Protein AF-A0AA91YTH0-F1 (afdb_monomer_lite)

Secondary structure (DSSP, 8-state):
----TTSSHHHHHHHHHHHHSS-------------------PPPHHHHHHHHHHHHHHHHHGGGS-HHHHHHHHHHHHHHHHHHHHTT--HHHHHHHHHHHGGGT--SHHHHHHHHHHHHHHHHHHHSPPPPPPHHHHHHHHHHHHHHHHHHHHHHHH---HHHHHHHHHHHHHHHHHHHHSSSS-GGG--

Foldseek 3Di:
DDDCPPPVLVLLVCLLVVVVPDPPPPDDDDDDDDDDDDPLDQDPPVLVVVLVVLLVVLLVCLVVDDLVVLQVSLVVSLVSLLVNLLSPDDLVVSLVSNLSSLCSNPVDPVVSVVVSVVSSVSSVCSNPPDDDDDPLRVVLVVVLSVVLVVQLVVLVVPPPDPVVSSVSSLVVSQVSCCVSVVHSDDVVSSD

Sequence (191 aa):
MVLPGSLYIDELFCNICTLLYRPLRIGAFGSSSTTHALFLQGPTMIDIKVLVANITRFSQSASTLSEAERKQRAENLVDEIKSAVAKGANLNQAYTHVQELTPYIEPQPKSLEALNYKLWMELKDSHTPPPLPSSLQREQIGLYAKASEQVIDEVLGSVEDEEQQHSLIEERLSALRKQIFGMEEPQFLLQ

pLDDT: mean 74.19, std 23.23, range [24.66, 96.06]

Radius of gyration: 21.92 Å; chains: 1; bounding box: 43×57×53 Å

Structure (mmCIF, N/CA/C/O backbone):
data_AF-A0AA91YTH0-F1
#
_entry.id   AF-A0AA91YTH0-F1
#
loop_
_atom_site.group_PDB
_atom_site.id
_atom_site.type_symbol
_atom_site.label_atom_id
_atom_site.label_alt_id
_atom_site.label_comp_id
_atom_site.label_asym_id
_atom_site.label_entity_id
_atom_site.label_seq_id
_atom_site.pdbx_PDB_ins_code
_atom_site.Cartn_x
_atom_site.Cartn_y
_atom_site.Cartn_z
_atom_site.occupancy
_atom_site.B_iso_or_equiv
_atom_site.auth_seq_id
_atom_site.auth_comp_id
_atom_site.auth_asym_id
_atom_site.auth_atom_id
_atom_site.pdbx_PDB_model_num
ATOM 1 N N . MET A 1 1 ? 12.503 21.661 18.112 1.00 29.33 1 MET A N 1
ATOM 2 C CA . MET A 1 1 ? 11.964 20.303 18.330 1.00 29.33 1 MET A CA 1
ATOM 3 C C . MET A 1 1 ? 10.458 20.420 18.237 1.00 29.33 1 MET A C 1
ATOM 5 O O . MET A 1 1 ? 9.838 20.882 19.180 1.00 29.33 1 MET A O 1
ATOM 9 N N . VAL A 1 2 ? 9.909 20.150 17.057 1.00 24.66 2 VAL A N 1
ATOM 10 C CA . VAL A 1 2 ? 8.469 20.194 16.783 1.00 24.66 2 VAL A CA 1
ATOM 11 C C . VAL A 1 2 ? 8.154 18.833 16.181 1.00 24.66 2 VAL A C 1
ATOM 13 O O . VAL A 1 2 ? 8.716 18.488 15.143 1.00 24.66 2 VAL A O 1
ATOM 16 N N . LEU A 1 3 ? 7.374 18.024 16.893 1.00 25.95 3 LEU A N 1
ATOM 17 C CA . LEU A 1 3 ? 6.849 16.765 16.370 1.00 25.95 3 LEU A CA 1
ATOM 18 C C . LEU A 1 3 ? 5.689 17.110 15.421 1.00 25.95 3 LEU A C 1
ATOM 20 O O . LEU A 1 3 ? 4.828 17.900 15.814 1.00 25.95 3 LEU A O 1
ATOM 24 N N . PRO A 1 4 ? 5.640 16.575 14.190 1.00 31.80 4 PRO A N 1
ATOM 25 C CA . PRO A 1 4 ? 4.540 16.837 13.277 1.00 31.80 4 PRO A CA 1
ATOM 26 C C . PRO A 1 4 ? 3.391 15.872 13.599 1.00 31.80 4 PRO A C 1
ATOM 28 O O . PRO A 1 4 ? 3.299 14.793 13.030 1.00 31.80 4 PRO A O 1
ATOM 31 N N . GLY A 1 5 ? 2.511 16.267 14.521 1.00 28.20 5 GLY A N 1
ATOM 32 C CA . GLY A 1 5 ? 1.249 15.564 14.809 1.00 28.20 5 GLY A CA 1
ATOM 33 C C . GLY A 1 5 ? 0.147 15.793 13.763 1.00 28.20 5 GLY A C 1
ATOM 34 O O . GLY A 1 5 ? -0.960 15.308 13.919 1.00 28.20 5 GLY A O 1
ATOM 35 N N . SER A 1 6 ? 0.436 16.530 12.687 1.00 30.92 6 SER A N 1
ATOM 36 C CA . SER A 1 6 ? -0.566 17.013 11.724 1.00 30.92 6 SER A CA 1
ATOM 37 C C . SER A 1 6 ? -0.741 16.125 10.483 1.00 30.92 6 SER A C 1
ATOM 39 O O . SER A 1 6 ? -1.508 16.485 9.599 1.00 30.92 6 SER A O 1
ATOM 41 N N . LEU A 1 7 ? -0.023 15.002 10.377 1.00 31.20 7 LEU A N 1
ATOM 42 C CA . LEU A 1 7 ? -0.058 14.111 9.200 1.00 31.20 7 LEU A CA 1
ATOM 43 C C . LEU A 1 7 ? -0.740 12.758 9.463 1.00 31.20 7 LEU A C 1
ATOM 45 O O . LEU A 1 7 ? -0.904 11.980 8.534 1.00 31.20 7 LEU A O 1
ATOM 49 N N . TYR A 1 8 ? -1.154 12.479 10.704 1.00 35.94 8 TYR A N 1
ATOM 50 C CA . TYR A 1 8 ? -1.809 11.213 11.075 1.00 35.94 8 TYR A CA 1
ATOM 51 C C . TYR A 1 8 ? -3.341 11.242 10.928 1.00 35.94 8 TYR A C 1
ATOM 53 O O . TYR A 1 8 ? -3.990 10.197 10.942 1.00 35.94 8 TYR A O 1
ATOM 61 N N . ILE A 1 9 ? -3.918 12.439 10.790 1.00 39.00 9 ILE A N 1
ATOM 62 C CA . ILE A 1 9 ? -5.370 12.655 10.779 1.00 39.00 9 ILE A CA 1
ATOM 63 C C . ILE A 1 9 ? -5.969 12.236 9.429 1.00 39.00 9 ILE A C 1
ATOM 65 O O . ILE A 1 9 ? -7.019 11.595 9.402 1.00 39.00 9 ILE A O 1
ATOM 69 N N . ASP A 1 10 ? -5.255 12.479 8.325 1.00 33.81 10 ASP A N 1
ATOM 70 C CA . ASP A 1 10 ? -5.707 12.073 6.992 1.00 33.81 10 ASP A CA 1
ATOM 71 C C . ASP A 1 10 ? -5.730 10.547 6.817 1.00 33.81 10 ASP A C 1
ATOM 73 O O . ASP A 1 10 ? -6.667 10.025 6.225 1.00 33.81 10 ASP A O 1
ATOM 77 N N . GLU A 1 11 ? -4.776 9.785 7.365 1.00 35.56 11 GLU A N 1
ATOM 78 C CA . GLU A 1 11 ? -4.762 8.322 7.186 1.00 35.56 11 GLU A CA 1
ATOM 79 C C . GLU A 1 11 ? -5.833 7.593 8.010 1.00 35.56 11 GLU A C 1
ATOM 81 O O . GLU A 1 11 ? -6.409 6.621 7.523 1.00 35.56 11 GLU A O 1
ATOM 86 N N . LEU A 1 12 ? -6.170 8.061 9.217 1.00 40.47 12 LEU A N 1
ATOM 87 C CA . LEU A 1 12 ? -7.222 7.447 10.044 1.00 40.47 12 LEU A CA 1
ATOM 88 C C . LEU A 1 12 ? -8.632 7.772 9.534 1.00 40.47 12 LEU A C 1
ATOM 90 O O . LEU A 1 12 ? -9.485 6.880 9.504 1.00 40.47 12 LEU A O 1
ATOM 94 N N . PHE A 1 13 ? -8.868 9.007 9.075 1.00 36.91 13 PHE A N 1
ATOM 95 C CA . PHE A 1 13 ? -10.126 9.370 8.414 1.00 36.91 13 PHE A CA 1
ATOM 96 C C . PHE A 1 13 ? -10.263 8.619 7.080 1.00 36.91 13 PHE A C 1
ATOM 98 O O . PHE A 1 13 ? -11.315 8.054 6.778 1.00 36.91 13 PHE A O 1
ATOM 105 N N . CYS A 1 14 ? -9.169 8.501 6.319 1.00 40.03 14 CYS A N 1
ATOM 106 C CA . CYS A 1 14 ? -9.170 7.800 5.041 1.00 40.03 14 CYS A CA 1
ATOM 107 C C . CYS A 1 14 ? -9.297 6.273 5.202 1.00 40.03 14 CYS A C 1
ATOM 109 O O . CYS A 1 14 ? -10.034 5.663 4.432 1.00 40.03 14 CYS A O 1
ATOM 111 N N . ASN A 1 15 ? -8.706 5.632 6.218 1.00 38.72 15 ASN A N 1
ATOM 112 C CA . ASN A 1 15 ? -8.869 4.185 6.431 1.00 38.72 15 ASN A CA 1
ATOM 113 C C . ASN A 1 15 ? -10.281 3.801 6.899 1.00 38.72 15 ASN A C 1
ATOM 115 O O . ASN A 1 15 ? -10.829 2.808 6.414 1.00 38.72 15 ASN A O 1
ATOM 119 N N . ILE A 1 16 ? -10.920 4.599 7.763 1.00 41.50 16 ILE A N 1
ATOM 120 C CA . ILE A 1 16 ? -12.311 4.347 8.179 1.00 41.50 16 ILE A CA 1
ATOM 121 C C . ILE A 1 16 ? -13.277 4.607 7.008 1.00 41.50 16 ILE A C 1
ATOM 123 O O . ILE A 1 16 ? -14.136 3.769 6.730 1.00 41.50 16 ILE A O 1
ATOM 127 N N . CYS A 1 17 ? -13.088 5.678 6.228 1.00 34.72 17 CYS A N 1
ATOM 128 C CA . CYS A 1 17 ? -13.892 5.917 5.022 1.00 34.72 17 CYS A CA 1
ATOM 129 C C . CYS A 1 17 ? -13.659 4.862 3.919 1.00 34.72 17 CYS A C 1
ATOM 131 O O . CYS A 1 17 ? -14.606 4.468 3.236 1.00 34.72 17 CYS A O 1
ATOM 133 N N . THR A 1 18 ? -12.436 4.345 3.756 1.00 39.94 18 THR A N 1
ATOM 134 C CA . THR A 1 18 ? -12.111 3.325 2.737 1.00 39.94 18 THR A CA 1
ATOM 135 C C . THR A 1 18 ? -12.666 1.943 3.102 1.00 39.94 18 THR A C 1
ATOM 137 O O . THR A 1 18 ? -13.087 1.196 2.213 1.00 39.94 18 THR A O 1
ATOM 140 N N . LEU A 1 19 ? -12.743 1.606 4.395 1.00 37.62 19 LEU A N 1
ATOM 141 C CA . LEU A 1 19 ? -13.386 0.373 4.866 1.00 37.62 19 LEU A CA 1
ATOM 142 C C . LEU A 1 19 ? -14.915 0.401 4.700 1.00 37.62 19 LEU A C 1
ATOM 144 O O . LEU A 1 19 ? -15.514 -0.653 4.483 1.00 37.62 19 LEU A O 1
ATOM 148 N N . LEU A 1 20 ? -15.535 1.584 4.729 1.00 35.72 20 LEU A N 1
ATOM 149 C CA . LEU A 1 20 ? -16.990 1.749 4.619 1.00 35.72 20 LEU A CA 1
ATOM 150 C C . LEU A 1 20 ? -17.506 1.906 3.174 1.00 35.72 20 LEU A C 1
ATOM 152 O O . LEU A 1 20 ? -18.675 1.629 2.916 1.00 35.72 20 LEU A O 1
ATOM 156 N N . TYR A 1 21 ? -16.647 2.257 2.207 1.00 28.09 21 TYR A N 1
ATOM 157 C CA . TYR A 1 21 ? -17.036 2.473 0.799 1.00 28.09 21 TYR A CA 1
ATOM 158 C C . TYR A 1 21 ? -16.557 1.407 -0.201 1.00 28.09 21 TYR A C 1
ATOM 160 O O . TYR A 1 21 ? -16.687 1.590 -1.416 1.00 28.09 21 TYR A O 1
ATOM 168 N N . ARG A 1 22 ? -16.060 0.249 0.252 1.00 28.70 22 ARG A N 1
ATOM 169 C CA . ARG A 1 22 ? -15.868 -0.898 -0.652 1.00 28.70 22 ARG A CA 1
ATOM 170 C C . ARG A 1 22 ? -17.199 -1.637 -0.851 1.00 28.70 22 ARG A C 1
ATOM 172 O O . ARG A 1 22 ? -17.724 -2.188 0.114 1.00 28.70 22 ARG A O 1
ATOM 179 N N . PRO A 1 23 ? -17.741 -1.740 -2.082 1.00 26.20 23 PRO A N 1
ATOM 180 C CA . PRO A 1 23 ? -18.913 -2.567 -2.321 1.00 26.20 23 PRO A CA 1
ATOM 181 C C . PRO A 1 23 ? -18.558 -4.028 -2.030 1.00 26.20 23 PRO A C 1
ATOM 183 O O . PRO A 1 23 ? -17.773 -4.655 -2.748 1.00 26.20 23 PRO A O 1
ATOM 186 N N . LEU A 1 24 ? -19.151 -4.567 -0.963 1.00 29.17 24 LEU A N 1
ATOM 187 C CA . LEU A 1 24 ? -19.215 -5.992 -0.662 1.00 29.17 24 LEU A CA 1
ATOM 188 C C . LEU A 1 24 ? -19.880 -6.706 -1.843 1.00 29.17 24 LEU A C 1
ATOM 190 O O . LEU A 1 24 ? -21.100 -6.831 -1.934 1.00 29.17 24 LEU A O 1
ATOM 194 N N . ARG A 1 25 ? -19.059 -7.185 -2.779 1.00 27.42 25 ARG A N 1
ATOM 195 C CA . ARG A 1 25 ? -19.480 -8.103 -3.833 1.00 27.42 25 ARG A CA 1
ATOM 196 C C . ARG A 1 25 ? -19.688 -9.474 -3.186 1.00 27.42 25 ARG A C 1
ATOM 198 O O . ARG A 1 25 ? -18.797 -10.318 -3.184 1.00 27.42 25 ARG A O 1
ATOM 205 N N . ILE A 1 26 ? -20.861 -9.669 -2.586 1.00 29.77 26 ILE A N 1
ATOM 206 C CA . ILE A 1 26 ? -21.322 -10.965 -2.082 1.00 29.77 26 ILE A CA 1
ATOM 207 C C . ILE A 1 26 ? -21.607 -11.850 -3.302 1.00 29.77 26 ILE A C 1
ATOM 209 O O . ILE A 1 26 ? -22.665 -11.774 -3.922 1.00 29.77 26 ILE A O 1
ATOM 213 N N . GLY A 1 27 ? -20.613 -12.651 -3.685 1.00 27.48 27 GLY A N 1
ATOM 214 C CA . GLY A 1 27 ? -20.764 -13.766 -4.613 1.00 27.48 27 GLY A CA 1
ATOM 215 C C . GLY A 1 27 ? -21.285 -14.989 -3.863 1.00 27.48 27 GLY A C 1
ATOM 216 O O . GLY A 1 27 ? -20.732 -15.375 -2.836 1.00 27.48 27 GLY A O 1
ATOM 217 N N . ALA A 1 28 ? -22.378 -15.550 -4.368 1.00 28.92 28 ALA A N 1
ATOM 218 C CA . ALA A 1 28 ? -23.165 -16.607 -3.759 1.00 28.92 28 ALA A CA 1
ATOM 21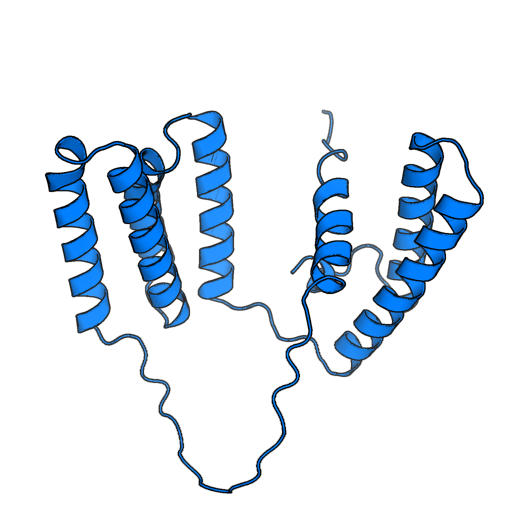9 C C . ALA A 1 28 ? -22.371 -17.886 -3.435 1.00 28.92 28 ALA A C 1
ATOM 221 O O . ALA A 1 28 ? -21.556 -18.372 -4.217 1.00 28.92 28 ALA A O 1
ATOM 222 N N . PHE A 1 29 ? -22.709 -18.445 -2.275 1.00 28.05 29 PHE A N 1
ATOM 223 C CA . PHE A 1 29 ? -22.344 -19.769 -1.789 1.00 28.05 29 PHE A CA 1
ATOM 224 C C . PHE A 1 29 ? -22.870 -20.851 -2.751 1.00 28.05 29 PHE A C 1
ATOM 226 O O . PHE A 1 29 ? -24.078 -21.045 -2.877 1.00 28.05 29 PHE A O 1
ATOM 233 N N . GLY A 1 30 ? -21.963 -21.570 -3.411 1.00 26.50 30 GLY A N 1
ATOM 234 C CA . GLY A 1 30 ? -22.238 -22.821 -4.116 1.00 26.50 30 GLY A CA 1
ATOM 235 C C . GLY A 1 30 ? -21.374 -23.913 -3.504 1.00 26.50 30 GLY A C 1
ATOM 236 O O . GLY A 1 30 ? -20.151 -23.867 -3.617 1.00 26.50 30 GLY A O 1
ATOM 237 N N . SER A 1 31 ? -21.995 -24.859 -2.802 1.00 36.81 31 SER A N 1
ATOM 238 C CA . SER A 1 31 ? -21.295 -25.997 -2.222 1.00 36.81 31 SER A CA 1
ATOM 239 C C . SER A 1 31 ? -20.833 -26.950 -3.327 1.00 36.81 31 SER A C 1
ATOM 241 O O . SER A 1 31 ? -21.609 -27.336 -4.195 1.00 36.81 31 SER A O 1
ATOM 243 N N . SER A 1 32 ? -19.570 -27.367 -3.277 1.00 28.69 32 SER A N 1
ATOM 244 C CA . SER A 1 32 ? -19.198 -28.737 -3.619 1.00 28.69 32 SER A CA 1
ATOM 245 C C . SER A 1 32 ? -17.821 -29.051 -3.054 1.00 28.69 32 SER A C 1
ATOM 247 O O . SER A 1 32 ? -16.825 -28.385 -3.324 1.00 28.69 32 SER A O 1
ATOM 249 N N . SER A 1 33 ? -17.817 -30.091 -2.237 1.00 39.81 33 SER A N 1
ATOM 250 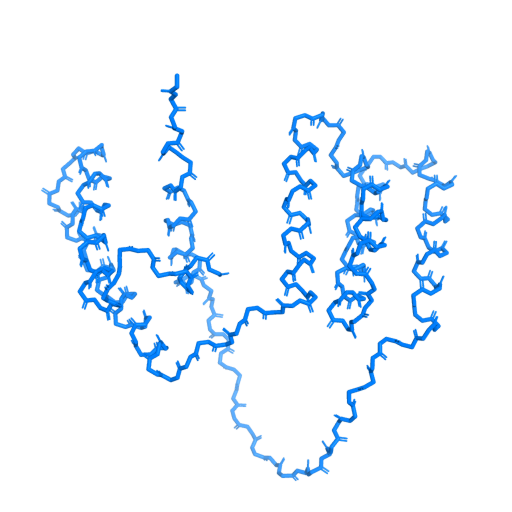C CA . SER A 1 33 ? -16.664 -30.768 -1.673 1.00 39.81 33 SER A CA 1
ATOM 251 C C . SER A 1 33 ? -15.726 -31.247 -2.782 1.00 39.81 33 SER A C 1
ATOM 253 O O . SER A 1 33 ? -16.163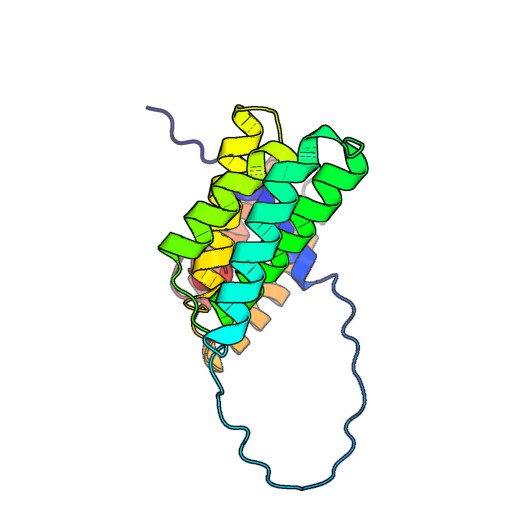 -31.998 -3.649 1.00 39.81 33 SER A O 1
ATOM 255 N N . THR A 1 34 ? -14.448 -30.860 -2.758 1.00 28.20 34 THR A N 1
ATOM 256 C CA . THR A 1 34 ? -13.335 -31.697 -3.239 1.00 28.20 34 THR A CA 1
ATOM 257 C C . THR A 1 34 ? -12.036 -31.223 -2.591 1.00 28.20 34 THR A C 1
ATOM 259 O O . THR A 1 34 ? -11.556 -30.116 -2.819 1.00 28.20 34 THR A O 1
ATOM 262 N N . THR A 1 35 ? -11.470 -32.094 -1.766 1.00 44.16 35 THR A N 1
ATOM 263 C CA . THR A 1 35 ? -10.133 -32.009 -1.187 1.00 44.16 35 THR A CA 1
ATOM 264 C C . THR A 1 35 ? -9.075 -31.874 -2.280 1.00 44.16 35 THR A C 1
ATOM 266 O O . THR A 1 35 ? -8.769 -32.856 -2.952 1.00 44.16 35 THR A O 1
ATOM 269 N N . HIS A 1 36 ? -8.452 -30.705 -2.411 1.00 30.62 36 HIS A N 1
ATOM 270 C CA . HIS A 1 36 ? -7.125 -30.571 -3.011 1.00 30.62 36 HIS A CA 1
ATOM 271 C C . HIS A 1 36 ? -6.230 -29.781 -2.062 1.00 30.62 36 HIS A C 1
ATOM 273 O O . HIS A 1 36 ? -6.402 -28.584 -1.849 1.00 30.62 36 HIS A O 1
ATOM 279 N N . ALA A 1 37 ? -5.276 -30.498 -1.470 1.00 39.62 37 ALA A N 1
ATOM 280 C CA . ALA A 1 37 ? -4.121 -29.917 -0.818 1.00 39.62 37 ALA A CA 1
ATOM 281 C C . ALA A 1 37 ? -3.331 -29.128 -1.873 1.00 39.62 37 ALA A C 1
ATOM 283 O O . ALA A 1 37 ? -2.598 -29.705 -2.676 1.00 39.62 37 ALA A O 1
ATOM 284 N N . LEU A 1 38 ? -3.518 -27.809 -1.901 1.00 33.72 38 LEU A N 1
ATOM 285 C CA . LEU A 1 38 ? -2.672 -26.911 -2.672 1.00 33.72 38 LEU A CA 1
ATOM 286 C C . LEU A 1 38 ? -1.350 -26.759 -1.924 1.00 33.72 38 LEU A C 1
ATOM 288 O O . LEU A 1 38 ? -1.237 -26.052 -0.926 1.00 33.72 38 LEU A O 1
ATOM 292 N N . PHE A 1 39 ? -0.365 -27.497 -2.423 1.00 35.22 39 PHE A N 1
ATOM 293 C CA . PHE A 1 39 ? 1.054 -27.249 -2.232 1.00 35.22 39 PHE A CA 1
ATOM 294 C C . PHE A 1 39 ? 1.338 -25.739 -2.295 1.00 35.22 39 PHE A C 1
ATOM 296 O O . PHE A 1 39 ? 1.097 -25.101 -3.321 1.00 35.22 39 PHE A O 1
ATOM 303 N N . LEU A 1 40 ? 1.900 -25.185 -1.220 1.00 39.69 40 LEU A N 1
ATOM 304 C CA . LEU A 1 40 ? 2.578 -23.891 -1.228 1.00 39.69 40 LEU A CA 1
ATOM 305 C C . LEU A 1 40 ? 3.851 -24.034 -2.075 1.00 39.69 40 LEU A C 1
ATOM 307 O O . LEU A 1 40 ? 4.940 -24.268 -1.554 1.00 39.69 40 LEU A O 1
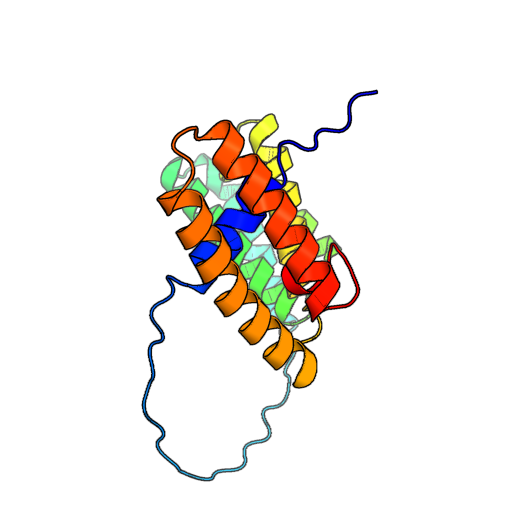ATOM 311 N N . GLN A 1 41 ? 3.718 -23.977 -3.399 1.00 41.28 41 GLN A N 1
ATOM 312 C CA . GLN A 1 41 ? 4.868 -23.765 -4.267 1.00 41.28 41 GLN A CA 1
ATOM 313 C C . GLN A 1 41 ? 5.278 -22.299 -4.102 1.00 41.28 41 GLN A C 1
ATOM 315 O O . GLN A 1 41 ? 4.586 -21.399 -4.574 1.00 41.28 41 GLN A O 1
ATOM 320 N N . GLY A 1 42 ? 6.392 -22.062 -3.400 1.00 48.84 42 GLY A N 1
ATOM 321 C CA . GLY A 1 42 ? 7.107 -20.787 -3.482 1.00 48.84 42 GLY A CA 1
ATOM 322 C C . GLY A 1 42 ? 7.412 -20.442 -4.949 1.00 48.84 42 GLY A C 1
ATOM 323 O O . GLY A 1 42 ? 7.324 -21.320 -5.815 1.00 48.84 42 GLY A O 1
ATOM 324 N N . PRO A 1 43 ? 7.763 -19.184 -5.264 1.00 51.03 43 PRO A N 1
ATOM 325 C CA . PRO A 1 43 ? 8.041 -18.786 -6.628 1.00 51.03 43 PRO A CA 1
ATOM 326 C C . PRO A 1 43 ? 9.182 -19.674 -7.097 1.00 51.03 43 PRO A C 1
ATOM 328 O O . PRO A 1 43 ? 10.185 -19.854 -6.394 1.00 51.03 43 PRO A O 1
ATOM 331 N N . THR A 1 44 ? 9.009 -20.307 -8.249 1.00 53.47 44 THR A N 1
ATOM 332 C CA . THR A 1 44 ? 10.071 -21.165 -8.748 1.00 53.47 44 THR A CA 1
ATOM 333 C C . THR A 1 44 ? 11.292 -20.278 -8.991 1.00 53.47 44 THR A C 1
ATOM 335 O O . THR A 1 44 ? 11.163 -19.117 -9.379 1.00 53.47 44 THR A O 1
ATOM 338 N N . MET A 1 45 ? 12.509 -20.791 -8.788 1.00 55.09 45 MET A N 1
ATOM 339 C CA . MET A 1 45 ? 13.739 -20.040 -9.104 1.00 55.09 45 MET A CA 1
ATOM 340 C C . MET A 1 45 ? 13.766 -19.501 -10.555 1.00 55.09 45 MET A C 1
ATOM 342 O O . MET A 1 45 ? 14.583 -18.641 -10.883 1.00 55.09 45 MET A O 1
ATOM 346 N N . ILE A 1 46 ? 12.897 -20.028 -11.423 1.00 54.66 46 ILE A N 1
ATOM 347 C CA . ILE A 1 46 ? 12.682 -19.610 -12.807 1.00 54.66 46 ILE A CA 1
ATOM 348 C C . ILE A 1 46 ? 11.961 -18.249 -12.863 1.00 54.66 46 ILE A C 1
ATOM 350 O O . ILE A 1 46 ? 12.384 -17.389 -13.632 1.00 54.66 46 ILE A O 1
ATOM 354 N N . ASP A 1 47 ? 10.971 -17.999 -12.000 1.00 68.25 47 ASP A N 1
ATOM 355 C CA . ASP A 1 47 ? 10.147 -16.779 -12.017 1.00 68.25 47 ASP A CA 1
ATOM 356 C C . ASP A 1 47 ? 10.949 -15.518 -11.646 1.00 68.25 47 ASP A C 1
ATOM 358 O O . ASP A 1 47 ? 10.854 -14.489 -12.315 1.00 68.25 47 ASP A O 1
ATOM 362 N N . ILE A 1 48 ? 11.824 -15.608 -10.636 1.00 73.19 48 ILE A N 1
ATOM 363 C CA . ILE A 1 48 ? 12.664 -14.473 -10.202 1.00 73.19 48 ILE A CA 1
ATOM 364 C C . ILE A 1 48 ? 13.708 -14.116 -11.271 1.00 73.19 48 ILE A C 1
ATOM 366 O O . ILE A 1 48 ? 13.971 -12.941 -11.523 1.00 73.19 48 ILE A O 1
ATOM 370 N N . LYS A 1 49 ? 14.294 -15.114 -11.945 1.00 79.94 49 LYS A N 1
ATOM 371 C CA . LYS A 1 49 ? 15.284 -14.875 -13.010 1.00 79.94 49 LYS A CA 1
ATOM 372 C C . LYS A 1 49 ? 14.669 -14.171 -14.217 1.00 79.94 49 LYS A C 1
ATOM 374 O O . LYS A 1 49 ? 15.310 -13.299 -14.803 1.00 79.94 49 LYS A O 1
ATOM 379 N N . VAL A 1 50 ? 13.440 -14.536 -14.578 1.00 85.44 50 VAL A N 1
ATOM 380 C CA . VAL A 1 50 ? 12.697 -13.881 -15.663 1.00 85.44 50 VAL A CA 1
ATOM 381 C C . VAL A 1 50 ? 12.381 -12.430 -15.300 1.00 85.44 50 VAL A C 1
ATOM 383 O O . VAL A 1 50 ? 12.611 -11.543 -16.122 1.00 85.44 50 VAL A O 1
ATOM 386 N N . LEU A 1 51 ? 11.951 -12.170 -14.062 1.00 87.44 51 LEU A N 1
ATOM 387 C CA . LEU A 1 51 ? 11.680 -10.816 -13.574 1.00 87.44 51 LEU A CA 1
ATOM 388 C C . LEU A 1 51 ? 12.924 -9.914 -13.643 1.00 87.44 51 LEU A C 1
ATOM 390 O O . LEU A 1 51 ? 12.870 -8.832 -14.224 1.00 87.44 51 LEU A O 1
ATOM 394 N N . VAL A 1 52 ? 14.076 -10.383 -13.154 1.00 88.69 52 VAL A N 1
ATOM 395 C CA . VAL A 1 52 ? 15.344 -9.627 -13.225 1.00 88.69 52 VAL A CA 1
ATOM 396 C C . VAL A 1 52 ? 15.754 -9.344 -14.675 1.00 88.69 52 VAL A C 1
ATOM 398 O O . VAL A 1 52 ? 16.211 -8.244 -15.000 1.00 88.69 52 VAL A O 1
ATOM 401 N N . ALA A 1 53 ? 15.549 -10.302 -15.583 1.00 90.56 53 ALA A N 1
ATOM 402 C CA . ALA A 1 53 ? 15.814 -10.096 -17.004 1.00 90.56 53 ALA A CA 1
ATOM 403 C C . ALA A 1 53 ? 14.874 -9.045 -17.626 1.00 90.56 53 ALA A C 1
ATOM 405 O O . ALA A 1 53 ? 15.306 -8.259 -18.473 1.00 90.56 53 ALA A O 1
ATOM 406 N N . ASN A 1 54 ? 13.607 -9.000 -17.203 1.00 92.50 54 ASN A N 1
ATOM 407 C CA . ASN A 1 54 ? 12.639 -8.003 -17.658 1.00 92.50 54 ASN A CA 1
ATOM 408 C C . ASN A 1 54 ? 12.990 -6.596 -17.163 1.00 92.50 54 ASN A C 1
ATOM 410 O O . ASN A 1 54 ? 12.985 -5.672 -17.974 1.00 92.50 54 ASN A O 1
ATOM 414 N N . ILE A 1 55 ? 13.377 -6.451 -15.891 1.00 92.44 55 ILE A N 1
ATOM 415 C CA . ILE A 1 55 ? 13.866 -5.186 -15.317 1.00 92.44 55 ILE A CA 1
ATOM 416 C C . ILE A 1 55 ? 15.087 -4.694 -16.099 1.00 92.44 55 ILE A C 1
ATOM 418 O O . ILE A 1 55 ? 15.115 -3.559 -16.570 1.00 92.44 55 ILE A O 1
ATOM 422 N N . THR A 1 56 ? 16.056 -5.580 -16.343 1.00 92.75 56 THR A N 1
ATOM 423 C CA . THR A 1 56 ? 17.264 -5.251 -17.117 1.00 92.75 56 THR A CA 1
ATOM 424 C C . THR A 1 56 ? 16.922 -4.764 -18.529 1.00 92.75 56 THR A C 1
ATOM 426 O O . THR A 1 56 ? 17.429 -3.736 -18.980 1.00 92.75 56 THR A O 1
ATOM 429 N N . ARG A 1 57 ? 16.032 -5.475 -19.235 1.00 93.38 57 ARG A N 1
ATOM 430 C CA . ARG A 1 57 ? 15.599 -5.107 -20.592 1.00 93.38 57 ARG A CA 1
ATOM 431 C C . ARG A 1 57 ? 14.833 -3.786 -20.609 1.00 93.38 57 ARG A C 1
ATOM 433 O O . ARG A 1 57 ? 14.999 -2.987 -21.533 1.00 93.38 57 ARG A O 1
ATOM 440 N N . PHE A 1 58 ? 13.993 -3.554 -19.605 1.00 94.69 58 PHE A N 1
ATOM 441 C CA . PHE A 1 58 ? 13.288 -2.292 -19.444 1.00 94.69 58 PHE A CA 1
ATOM 442 C C . PHE A 1 58 ? 14.282 -1.142 -19.272 1.00 94.69 58 PHE A C 1
ATOM 444 O O . PHE A 1 58 ? 14.254 -0.220 -20.081 1.00 94.69 58 PHE A O 1
ATOM 451 N N . SER A 1 59 ? 15.232 -1.239 -18.339 1.00 91.25 59 SER A N 1
ATOM 452 C CA . SER A 1 59 ? 16.251 -0.203 -18.115 1.00 91.25 59 SER A CA 1
ATOM 453 C C . SER A 1 59 ? 17.070 0.110 -19.373 1.00 91.25 59 SER A C 1
ATOM 455 O O . SER A 1 59 ? 17.363 1.269 -19.649 1.00 91.25 59 SER A O 1
ATOM 457 N N . GLN A 1 60 ? 17.383 -0.901 -20.190 1.00 92.44 60 GLN A N 1
ATOM 458 C CA . GLN A 1 60 ? 18.097 -0.720 -21.462 1.00 92.44 60 GLN A CA 1
ATOM 459 C C . GLN A 1 60 ? 17.267 -0.021 -22.550 1.00 92.44 60 GLN A C 1
ATOM 461 O O . GLN A 1 60 ? 17.834 0.604 -23.442 1.00 92.44 60 GLN A O 1
ATOM 466 N N . SER A 1 61 ? 15.938 -0.137 -22.505 1.00 92.50 61 SER A N 1
ATOM 467 C CA . SER A 1 61 ? 15.028 0.406 -23.525 1.00 92.50 61 SER A CA 1
ATOM 468 C C . SER A 1 61 ? 14.230 1.624 -23.055 1.00 92.50 61 SER A C 1
ATOM 470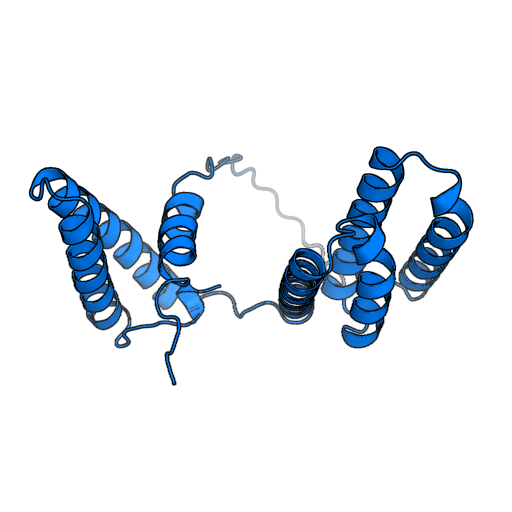 O O . SER A 1 61 ? 13.568 2.262 -23.871 1.00 92.50 61 SER A O 1
ATOM 472 N N . ALA A 1 62 ? 14.316 1.996 -21.777 1.00 90.75 62 ALA A N 1
ATOM 473 C CA . ALA A 1 62 ? 13.498 3.037 -21.159 1.00 90.75 62 ALA A CA 1
ATOM 474 C C . ALA A 1 62 ? 13.584 4.386 -21.893 1.00 90.75 62 ALA A C 1
ATOM 476 O O . ALA A 1 62 ? 12.563 5.048 -22.079 1.00 90.75 62 ALA A O 1
ATOM 477 N N . SER A 1 63 ? 14.770 4.770 -22.374 1.00 90.94 63 SER A N 1
ATOM 478 C CA . SER A 1 63 ? 14.996 6.018 -23.120 1.00 90.94 63 SER A CA 1
ATOM 479 C C . SER A 1 63 ? 14.306 6.065 -24.487 1.00 90.94 63 SER A C 1
ATOM 481 O O . SER A 1 63 ? 14.076 7.152 -25.009 1.00 90.94 63 SER A O 1
ATOM 483 N N . THR A 1 64 ? 13.957 4.908 -25.055 1.00 92.94 64 THR A N 1
ATOM 484 C CA . THR A 1 64 ? 13.253 4.796 -26.345 1.00 92.94 64 THR A CA 1
ATOM 485 C C . THR A 1 64 ? 11.732 4.862 -26.206 1.00 92.94 64 THR A C 1
ATOM 487 O O . THR A 1 64 ? 11.033 5.002 -27.205 1.00 92.94 64 THR A O 1
ATOM 490 N N . LEU A 1 65 ? 11.222 4.767 -24.975 1.00 93.44 65 LEU A N 1
ATOM 491 C CA . LEU A 1 65 ? 9.798 4.817 -24.660 1.00 93.44 65 LEU A CA 1
ATOM 492 C C . LEU A 1 65 ? 9.356 6.246 -24.354 1.00 93.44 65 LEU A C 1
ATOM 494 O O . LEU A 1 65 ? 10.126 7.040 -23.792 1.00 93.44 65 LEU A O 1
ATOM 498 N N . SER A 1 66 ? 8.086 6.534 -24.648 1.00 94.25 66 SER A N 1
ATOM 499 C CA . SER A 1 66 ? 7.441 7.752 -24.158 1.00 94.25 66 SER A CA 1
ATOM 500 C C . SER A 1 66 ? 7.394 7.764 -22.627 1.00 94.25 66 SER A C 1
ATOM 502 O O . SER A 1 66 ? 7.469 6.721 -21.976 1.00 94.25 66 SER A O 1
ATOM 504 N N . GLU A 1 67 ? 7.266 8.948 -22.033 1.00 92.56 67 GLU A N 1
ATOM 505 C CA . GLU A 1 67 ? 7.208 9.103 -20.575 1.00 92.56 67 GLU A CA 1
ATOM 506 C C . GLU A 1 67 ? 6.064 8.291 -19.949 1.00 92.56 67 GLU A C 1
ATOM 508 O O . GLU A 1 67 ? 6.285 7.548 -18.994 1.00 92.56 67 GLU A O 1
ATOM 513 N N . ALA A 1 68 ? 4.869 8.351 -20.544 1.00 92.62 68 ALA A N 1
ATOM 514 C CA . ALA A 1 68 ? 3.701 7.611 -20.073 1.00 92.62 68 ALA A CA 1
ATOM 515 C C . ALA A 1 68 ? 3.905 6.087 -20.144 1.00 92.62 68 ALA A C 1
ATOM 517 O O . ALA A 1 68 ? 3.608 5.374 -19.187 1.00 92.62 68 ALA A O 1
ATOM 518 N N . GLU A 1 69 ? 4.460 5.574 -21.248 1.00 94.81 69 GLU A N 1
ATOM 519 C CA . GLU A 1 69 ? 4.756 4.142 -21.380 1.00 94.81 69 GLU A CA 1
ATOM 520 C C . GLU A 1 69 ? 5.844 3.689 -20.410 1.00 94.81 69 GLU A C 1
ATOM 522 O O . GLU A 1 69 ? 5.780 2.584 -19.871 1.00 94.81 69 GLU A O 1
ATOM 527 N N . ARG A 1 70 ? 6.855 4.532 -20.190 1.00 95.19 70 ARG A N 1
ATOM 528 C CA . ARG A 1 70 ? 7.951 4.246 -19.270 1.00 95.19 70 ARG A CA 1
ATOM 529 C C . ARG A 1 70 ? 7.440 4.132 -17.839 1.00 95.19 70 ARG A C 1
ATOM 531 O O . ARG A 1 70 ? 7.760 3.148 -17.175 1.00 95.19 70 ARG A O 1
ATOM 538 N N . LYS A 1 71 ? 6.603 5.082 -17.416 1.00 95.56 71 LYS A N 1
ATOM 539 C CA . LYS A 1 71 ? 5.940 5.068 -16.112 1.00 95.56 71 LYS A CA 1
ATOM 540 C C . LYS A 1 71 ? 5.080 3.819 -15.936 1.00 95.56 71 LYS A C 1
ATOM 542 O O . LYS A 1 71 ? 5.323 3.051 -15.012 1.00 95.56 71 LYS A O 1
ATOM 547 N N . GLN A 1 72 ? 4.166 3.554 -16.871 1.00 96.06 72 GLN A N 1
ATOM 548 C CA . GLN A 1 72 ? 3.272 2.395 -16.789 1.00 96.06 72 GLN A CA 1
ATOM 549 C C . GLN A 1 72 ? 4.041 1.068 -16.722 1.00 96.06 72 GLN A C 1
ATOM 551 O O . GLN A 1 72 ? 3.679 0.165 -15.970 1.00 96.06 72 GLN A O 1
ATOM 556 N N . ARG A 1 73 ? 5.110 0.917 -17.515 1.00 95.50 73 ARG A N 1
ATOM 557 C CA . ARG A 1 73 ? 5.927 -0.305 -17.479 1.00 95.50 73 ARG A CA 1
ATOM 558 C C . ARG A 1 73 ? 6.699 -0.448 -16.173 1.00 95.50 73 ARG A C 1
ATOM 560 O O . ARG A 1 73 ? 6.797 -1.565 -15.675 1.00 95.50 73 ARG A O 1
ATOM 567 N N . ALA A 1 74 ? 7.231 0.643 -15.629 1.00 95.88 74 ALA A N 1
ATOM 568 C CA . ALA A 1 74 ? 7.898 0.620 -14.334 1.00 95.88 74 ALA A CA 1
ATOM 569 C C . ALA A 1 74 ? 6.922 0.241 -13.207 1.00 95.88 74 ALA A C 1
ATOM 571 O O . ALA A 1 74 ? 7.257 -0.613 -12.392 1.00 95.88 74 ALA A O 1
ATOM 572 N N . GLU A 1 75 ? 5.705 0.793 -13.204 1.00 96.06 75 GLU A N 1
ATOM 573 C CA . GLU A 1 75 ? 4.643 0.437 -12.248 1.00 96.06 75 GLU A CA 1
ATOM 574 C C . GLU A 1 75 ? 4.284 -1.056 -12.328 1.00 96.06 75 GLU A C 1
ATOM 576 O O . GLU A 1 75 ? 4.288 -1.746 -11.310 1.00 96.06 75 GLU A O 1
ATOM 581 N N . ASN A 1 76 ? 4.093 -1.592 -13.538 1.00 95.31 76 ASN A N 1
ATOM 582 C CA . ASN A 1 76 ? 3.806 -3.018 -13.726 1.00 95.31 76 ASN A CA 1
ATOM 583 C C . ASN A 1 76 ? 4.938 -3.916 -13.194 1.00 95.31 76 ASN A C 1
ATOM 585 O O . ASN A 1 76 ? 4.676 -4.932 -12.554 1.00 95.31 76 ASN A O 1
ATOM 589 N N . LEU A 1 77 ? 6.200 -3.543 -13.435 1.00 95.94 77 LEU A N 1
ATOM 590 C CA . LEU A 1 77 ? 7.354 -4.287 -12.919 1.00 95.94 77 LEU A CA 1
ATOM 591 C C . LEU A 1 77 ? 7.438 -4.220 -11.388 1.00 95.94 77 LEU A C 1
ATOM 593 O O . LEU A 1 77 ? 7.784 -5.216 -10.756 1.00 95.94 77 LEU A O 1
ATOM 597 N N . VAL A 1 78 ? 7.092 -3.082 -10.781 1.00 95.19 78 VAL A N 1
ATOM 598 C CA . VAL A 1 78 ? 6.988 -2.950 -9.320 1.00 95.19 78 VAL A CA 1
ATOM 599 C C . VAL A 1 78 ? 5.923 -3.899 -8.759 1.00 95.19 78 VAL A C 1
ATOM 601 O O . VAL A 1 78 ? 6.179 -4.570 -7.758 1.00 95.19 78 VAL A O 1
ATOM 604 N N . ASP A 1 79 ? 4.769 -4.034 -9.412 1.00 94.06 79 ASP A N 1
ATOM 605 C CA . ASP A 1 79 ? 3.723 -4.972 -8.982 1.00 94.06 79 ASP A CA 1
ATOM 606 C C . ASP A 1 79 ? 4.132 -6.446 -9.159 1.00 94.06 79 ASP A C 1
ATOM 608 O O . ASP A 1 79 ? 3.855 -7.282 -8.291 1.00 94.06 79 ASP A O 1
ATOM 612 N N . GLU A 1 80 ? 4.866 -6.778 -10.227 1.00 93.00 80 GLU A N 1
ATOM 613 C CA . GLU A 1 80 ? 5.472 -8.106 -10.395 1.00 93.00 80 GLU A CA 1
ATOM 614 C C . GLU A 1 80 ? 6.474 -8.419 -9.267 1.00 93.00 80 GLU A C 1
ATOM 616 O O . GLU A 1 80 ? 6.463 -9.530 -8.722 1.00 93.00 80 GLU A O 1
ATOM 621 N N . ILE A 1 81 ? 7.290 -7.438 -8.855 1.00 93.31 81 ILE A N 1
ATOM 622 C CA . ILE A 1 81 ? 8.208 -7.568 -7.713 1.00 93.31 81 ILE A CA 1
ATOM 623 C C . ILE A 1 81 ? 7.434 -7.812 -6.412 1.00 93.31 81 ILE A C 1
ATOM 625 O O . ILE A 1 81 ? 7.780 -8.737 -5.673 1.00 93.31 81 ILE A O 1
ATOM 629 N N . LYS A 1 82 ? 6.365 -7.052 -6.137 1.00 92.12 82 LYS A N 1
ATOM 630 C CA . LYS A 1 82 ? 5.515 -7.268 -4.949 1.00 92.12 82 LYS A CA 1
ATOM 631 C C . LYS A 1 82 ? 4.943 -8.682 -4.919 1.00 92.12 82 LYS A C 1
ATOM 633 O O . LYS A 1 82 ? 5.021 -9.359 -3.895 1.00 92.12 82 LYS A O 1
ATOM 638 N N . SER A 1 83 ? 4.437 -9.168 -6.056 1.00 90.75 83 SER A N 1
ATOM 639 C CA . SER A 1 83 ? 3.926 -10.538 -6.172 1.00 90.75 83 SER A CA 1
ATOM 640 C C . SER A 1 83 ? 5.011 -11.585 -5.905 1.00 90.75 83 SER A C 1
ATOM 642 O O . SER A 1 83 ? 4.748 -12.592 -5.247 1.00 90.75 83 SER A O 1
ATOM 644 N N . ALA A 1 84 ? 6.238 -11.363 -6.384 1.00 90.00 84 ALA A N 1
ATOM 645 C CA . ALA A 1 84 ? 7.359 -12.258 -6.112 1.00 90.00 84 ALA A CA 1
ATOM 646 C C . ALA A 1 84 ? 7.727 -12.276 -4.618 1.00 90.00 84 ALA A C 1
ATOM 648 O O . ALA A 1 84 ? 7.946 -13.351 -4.054 1.00 90.00 84 ALA A O 1
ATOM 649 N N . VAL A 1 85 ? 7.743 -11.112 -3.961 1.00 90.81 85 VAL A N 1
ATOM 650 C CA . VAL A 1 85 ? 8.009 -10.984 -2.519 1.00 90.81 85 VAL A CA 1
ATOM 651 C C . VAL A 1 85 ? 6.934 -11.668 -1.682 1.00 90.81 85 VAL A C 1
ATOM 653 O O . VAL A 1 85 ? 7.283 -12.437 -0.791 1.00 90.81 85 VAL A O 1
ATOM 656 N N . ALA A 1 86 ? 5.655 -11.505 -2.028 1.00 87.75 86 ALA A N 1
ATOM 657 C CA . ALA A 1 86 ? 4.547 -12.200 -1.364 1.00 87.75 86 ALA A CA 1
ATOM 658 C C . ALA A 1 86 ? 4.657 -13.733 -1.431 1.00 87.75 86 ALA A C 1
ATOM 660 O O . ALA A 1 86 ? 4.126 -14.445 -0.582 1.00 87.75 86 ALA A O 1
ATOM 661 N N . LYS A 1 87 ? 5.355 -14.262 -2.443 1.00 87.81 87 LYS A N 1
ATOM 662 C CA . LYS A 1 87 ? 5.608 -15.701 -2.580 1.00 87.81 87 LYS A CA 1
ATOM 663 C C . LYS A 1 87 ? 6.894 -16.143 -1.852 1.00 87.81 87 LYS A C 1
ATOM 665 O O . LYS A 1 87 ? 7.118 -17.341 -1.704 1.00 87.81 87 LYS A O 1
ATOM 670 N N . GLY A 1 88 ? 7.725 -15.215 -1.374 1.00 84.69 88 GLY A N 1
ATOM 671 C CA . GLY A 1 88 ? 8.951 -15.500 -0.618 1.00 84.69 88 GLY A CA 1
ATOM 672 C C . GLY A 1 88 ? 10.255 -15.100 -1.316 1.00 84.69 88 GLY A C 1
ATOM 673 O O . GLY A 1 88 ? 11.317 -15.609 -0.956 1.00 84.69 88 GLY A O 1
ATOM 674 N N . ALA A 1 89 ? 10.212 -14.222 -2.326 1.00 88.12 89 ALA A N 1
ATOM 675 C CA . ALA A 1 89 ? 11.433 -13.615 -2.859 1.00 88.12 89 ALA A CA 1
ATOM 676 C C . ALA A 1 89 ? 12.137 -12.751 -1.794 1.00 88.12 89 ALA A C 1
ATOM 678 O O . ALA A 1 89 ? 11.504 -12.200 -0.895 1.00 88.12 89 ALA A O 1
ATOM 679 N N . ASN A 1 90 ? 13.462 -12.613 -1.908 1.00 90.69 90 ASN A N 1
ATOM 680 C CA . ASN A 1 90 ? 14.261 -11.855 -0.946 1.00 90.69 90 ASN A CA 1
ATOM 681 C C . ASN A 1 90 ? 13.846 -10.373 -0.922 1.00 90.69 90 ASN A C 1
ATOM 683 O O . ASN A 1 90 ? 14.018 -9.667 -1.915 1.00 90.69 90 ASN A O 1
ATOM 687 N N . LEU A 1 91 ? 13.356 -9.907 0.231 1.00 89.12 91 LEU A N 1
ATOM 688 C CA . LEU A 1 91 ? 12.850 -8.546 0.426 1.00 89.12 91 LEU A CA 1
ATOM 689 C C . LEU A 1 91 ? 13.877 -7.457 0.078 1.00 89.12 91 LEU A C 1
ATOM 691 O O . LEU A 1 91 ? 13.554 -6.509 -0.632 1.00 89.12 91 LEU A O 1
ATOM 695 N N . ASN A 1 92 ? 15.119 -7.594 0.548 1.00 91.75 92 ASN A N 1
ATOM 696 C CA . ASN A 1 92 ? 16.149 -6.574 0.337 1.00 91.75 92 ASN A CA 1
ATOM 697 C C . ASN A 1 92 ? 16.534 -6.470 -1.143 1.00 91.75 92 ASN A C 1
ATOM 699 O O . ASN A 1 92 ? 16.641 -5.370 -1.675 1.00 91.75 92 ASN A O 1
ATOM 703 N N . GLN A 1 93 ? 16.689 -7.612 -1.818 1.00 91.88 93 GLN A N 1
ATOM 704 C CA . GLN A 1 93 ? 16.985 -7.645 -3.250 1.00 91.88 93 GLN A CA 1
ATOM 705 C C . GLN A 1 93 ? 15.818 -7.096 -4.083 1.00 91.88 93 GLN A C 1
ATOM 707 O O . GLN A 1 93 ? 16.028 -6.331 -5.021 1.00 91.88 93 GLN A O 1
ATOM 712 N N . ALA A 1 94 ? 14.585 -7.459 -3.730 1.00 92.06 94 ALA A N 1
ATOM 713 C CA . ALA A 1 94 ? 13.387 -6.922 -4.362 1.00 92.06 94 ALA A CA 1
ATOM 714 C C . ALA A 1 94 ? 13.302 -5.397 -4.217 1.00 92.06 94 ALA A C 1
ATOM 716 O O . ALA A 1 94 ? 13.011 -4.703 -5.189 1.00 92.06 94 ALA A O 1
ATOM 717 N N . TYR A 1 95 ? 13.620 -4.866 -3.034 1.00 94.00 95 TYR A N 1
ATOM 718 C CA . TYR A 1 95 ? 13.630 -3.425 -2.811 1.00 94.00 95 TYR A CA 1
ATOM 719 C C . TYR A 1 95 ? 14.704 -2.708 -3.637 1.00 94.00 95 TYR A C 1
ATOM 721 O O . TYR A 1 95 ? 14.414 -1.662 -4.210 1.00 94.00 95 TYR A O 1
ATOM 729 N N . THR A 1 96 ? 15.900 -3.289 -3.801 1.00 94.75 96 THR A N 1
ATOM 730 C CA . THR A 1 96 ? 16.919 -2.742 -4.719 1.00 94.75 96 THR A CA 1
ATOM 731 C C . THR A 1 96 ? 16.369 -2.586 -6.139 1.00 94.75 96 THR A C 1
ATOM 733 O O . THR A 1 96 ? 16.514 -1.526 -6.738 1.00 94.75 96 THR A O 1
ATOM 736 N N . HIS A 1 97 ? 15.666 -3.597 -6.653 1.00 94.38 97 HIS A N 1
ATOM 737 C CA . HIS A 1 97 ? 15.044 -3.523 -7.975 1.00 94.38 97 HIS A CA 1
ATOM 738 C C . HIS A 1 97 ? 13.909 -2.497 -8.058 1.00 94.38 97 HIS A C 1
ATOM 740 O O . HIS A 1 97 ? 13.754 -1.834 -9.079 1.00 94.38 97 HIS A O 1
ATOM 746 N N . VAL A 1 98 ? 13.134 -2.313 -6.988 1.00 94.94 98 VAL A N 1
ATOM 747 C CA . VAL A 1 98 ? 12.145 -1.229 -6.932 1.00 94.94 98 VAL A CA 1
ATOM 748 C C . VAL A 1 98 ? 12.827 0.137 -7.016 1.00 94.94 98 VAL A C 1
ATOM 750 O O . VAL A 1 98 ? 12.384 0.978 -7.792 1.00 94.94 98 VAL A O 1
ATOM 753 N N . GLN A 1 99 ? 13.932 0.350 -6.301 1.00 94.81 99 GLN A N 1
ATOM 754 C CA . GLN A 1 99 ? 14.677 1.615 -6.348 1.00 94.81 99 GLN A CA 1
ATOM 755 C C . GLN A 1 99 ? 15.285 1.909 -7.731 1.00 94.81 99 GLN A C 1
ATOM 757 O O . GLN A 1 99 ? 15.456 3.072 -8.089 1.00 94.81 99 GLN A O 1
ATOM 762 N N . GLU A 1 100 ? 15.584 0.881 -8.530 1.00 94.38 100 GLU A N 1
ATOM 763 C CA . GLU A 1 100 ? 15.997 1.041 -9.934 1.00 94.38 100 GLU A CA 1
ATOM 764 C C . GLU A 1 100 ? 14.843 1.530 -10.829 1.00 94.38 100 GLU A C 1
ATOM 766 O O . GLU A 1 100 ? 15.082 2.179 -11.849 1.00 94.38 100 GLU A O 1
ATOM 771 N N . LEU A 1 101 ? 13.594 1.224 -10.459 1.00 95.44 101 LEU A N 1
ATOM 772 C CA . LEU A 1 101 ? 12.393 1.513 -11.245 1.00 95.44 101 LEU A CA 1
ATOM 773 C C . LEU A 1 101 ? 11.708 2.829 -10.854 1.00 95.44 101 LEU A C 1
ATOM 775 O O . LEU A 1 101 ? 11.140 3.500 -11.716 1.00 95.44 101 LEU A O 1
ATOM 779 N N . THR A 1 102 ? 11.756 3.220 -9.580 1.00 94.81 102 THR A N 1
ATOM 780 C CA . THR A 1 102 ? 11.021 4.386 -9.065 1.00 94.81 102 THR A CA 1
ATOM 781 C C . THR A 1 102 ? 11.372 5.728 -9.715 1.00 94.81 102 THR A C 1
ATOM 783 O O . THR A 1 102 ? 10.436 6.507 -9.904 1.00 94.81 102 THR A O 1
ATOM 786 N N . PRO A 1 103 ? 12.607 6.006 -10.190 1.00 94.94 103 PRO A N 1
ATOM 787 C CA . PRO A 1 103 ? 12.896 7.236 -10.936 1.00 94.94 103 PRO A CA 1
ATOM 788 C C . PRO A 1 103 ? 12.117 7.371 -12.253 1.00 94.94 103 PRO A C 1
ATOM 790 O O . PRO A 1 103 ? 11.978 8.472 -12.783 1.00 94.94 103 PRO A O 1
ATOM 793 N N . TYR A 1 104 ? 11.617 6.260 -12.803 1.00 94.31 104 TYR A N 1
ATOM 794 C CA . TYR A 1 104 ? 10.782 6.257 -14.004 1.00 94.31 104 TYR A CA 1
ATOM 795 C C . TYR A 1 104 ? 9.291 6.457 -13.707 1.00 94.31 104 TYR A C 1
ATOM 797 O O . TYR A 1 104 ? 8.524 6.723 -14.630 1.00 94.31 104 TYR A O 1
ATOM 805 N N . ILE A 1 105 ? 8.890 6.314 -12.442 1.00 94.25 105 ILE A N 1
ATOM 806 C CA . ILE A 1 105 ? 7.518 6.506 -11.958 1.00 94.25 105 ILE A CA 1
ATOM 807 C C . ILE A 1 105 ? 7.355 7.924 -11.406 1.00 94.25 105 ILE A C 1
ATOM 809 O O . ILE A 1 105 ? 6.369 8.599 -11.704 1.00 94.25 105 ILE A O 1
ATOM 813 N N . GLU A 1 106 ? 8.342 8.364 -10.625 1.00 92.06 106 GLU A N 1
ATOM 814 C CA . GLU A 1 106 ? 8.387 9.663 -9.971 1.00 92.06 106 GLU A CA 1
ATOM 815 C C . GLU A 1 106 ? 9.791 10.281 -10.110 1.00 92.06 106 GLU A C 1
ATOM 817 O O . GLU A 1 106 ? 10.721 9.889 -9.401 1.00 92.06 106 GLU A O 1
ATOM 822 N N . PRO A 1 107 ? 9.983 11.243 -11.027 1.00 87.50 107 PRO A N 1
ATOM 823 C CA . PRO A 1 107 ? 11.282 11.872 -11.237 1.00 87.50 107 PRO A CA 1
ATOM 824 C C . PRO A 1 107 ? 11.612 12.956 -10.196 1.00 87.50 107 PRO A C 1
ATOM 826 O O . PRO A 1 107 ? 12.769 13.376 -10.109 1.00 87.50 107 PRO A O 1
ATOM 829 N N . GLN A 1 108 ? 10.638 13.458 -9.424 1.00 90.12 108 GLN A N 1
ATOM 830 C CA . GLN A 1 108 ? 10.879 14.534 -8.462 1.00 90.12 108 GLN A CA 1
ATOM 831 C C . GLN A 1 108 ? 11.516 13.996 -7.172 1.00 90.12 108 GLN A C 1
ATOM 833 O O . GLN A 1 108 ? 10.914 13.157 -6.506 1.00 90.12 108 GLN A O 1
ATOM 838 N N . PRO A 1 109 ? 12.671 14.529 -6.719 1.00 85.44 109 PRO A N 1
ATOM 839 C CA . PRO A 1 109 ? 13.403 13.965 -5.580 1.00 85.44 109 PRO A CA 1
ATOM 840 C C . PRO A 1 109 ? 12.600 13.853 -4.276 1.00 85.44 109 PRO A C 1
ATOM 842 O O . PRO A 1 109 ? 12.711 12.853 -3.574 1.00 85.44 109 PRO A O 1
ATOM 845 N N . LYS A 1 110 ? 11.773 14.859 -3.955 1.00 83.44 110 LYS A N 1
ATOM 846 C CA . LYS A 1 110 ? 10.958 14.862 -2.725 1.00 83.44 110 LYS A CA 1
ATOM 847 C C . LYS A 1 110 ? 9.857 13.798 -2.760 1.00 83.44 110 LYS A C 1
ATOM 849 O O . LYS A 1 110 ? 9.654 13.087 -1.783 1.00 83.44 110 LYS A O 1
ATOM 854 N N . SER A 1 111 ? 9.170 13.681 -3.890 1.00 88.94 111 SER A N 1
ATOM 855 C CA . SER A 1 111 ? 8.109 12.692 -4.098 1.00 88.94 111 SER A CA 1
ATOM 856 C C . SER A 1 111 ? 8.676 11.274 -4.240 1.00 88.94 111 SER A C 1
ATOM 858 O O . SER A 1 111 ? 8.047 10.310 -3.812 1.00 88.94 111 SER A O 1
ATOM 860 N N . LEU A 1 112 ? 9.893 11.146 -4.776 1.00 88.81 112 LEU A N 1
ATOM 861 C CA . LEU A 1 112 ? 10.600 9.881 -4.946 1.00 88.81 112 LEU A CA 1
ATOM 862 C C . LEU A 1 112 ? 10.966 9.234 -3.603 1.00 88.81 112 LEU A C 1
ATOM 864 O O . LEU A 1 112 ? 10.834 8.021 -3.457 1.00 88.81 112 LEU A O 1
ATOM 868 N N . GLU A 1 113 ? 11.399 10.015 -2.609 1.00 87.75 113 GLU A N 1
ATOM 869 C CA . GLU A 1 113 ? 11.669 9.497 -1.259 1.00 87.75 113 GLU A CA 1
ATOM 870 C C . GLU A 1 113 ? 10.394 8.950 -0.603 1.00 87.75 113 GLU A C 1
ATOM 872 O O . GLU A 1 113 ? 10.391 7.819 -0.111 1.00 87.75 113 GLU A O 1
ATOM 877 N N . ALA A 1 114 ? 9.292 9.703 -0.679 1.00 90.31 114 ALA A N 1
ATOM 878 C CA . ALA A 1 114 ? 7.991 9.267 -0.177 1.00 90.31 114 ALA A CA 1
ATOM 879 C C . ALA A 1 114 ? 7.492 7.997 -0.890 1.00 90.31 114 ALA A C 1
ATOM 881 O O . ALA A 1 114 ? 7.025 7.062 -0.238 1.00 90.31 114 ALA A O 1
ATOM 882 N N . LEU A 1 115 ? 7.647 7.921 -2.218 1.00 92.19 115 LEU A N 1
ATOM 883 C CA . LEU A 1 115 ? 7.296 6.735 -2.998 1.00 92.19 115 LEU A CA 1
ATOM 884 C C . LEU A 1 115 ? 8.140 5.518 -2.599 1.00 92.19 115 LEU A C 1
ATOM 886 O O . LEU A 1 115 ? 7.596 4.434 -2.399 1.00 92.19 115 LEU A O 1
ATOM 890 N N . ASN A 1 116 ? 9.456 5.685 -2.457 1.00 90.62 116 ASN A N 1
ATOM 891 C CA . ASN A 1 116 ? 10.352 4.607 -2.040 1.00 90.62 116 ASN A CA 1
ATOM 892 C C . ASN A 1 116 ? 9.994 4.085 -0.644 1.00 90.62 116 ASN A C 1
ATOM 894 O O . ASN A 1 116 ? 9.931 2.873 -0.446 1.00 90.62 116 ASN A O 1
ATOM 898 N N . TYR A 1 117 ? 9.706 4.982 0.303 1.00 90.06 117 TYR A N 1
ATOM 899 C CA . TYR A 1 117 ? 9.262 4.600 1.642 1.00 90.06 117 TYR A CA 1
ATOM 900 C C . TYR A 1 117 ? 7.941 3.823 1.605 1.00 90.06 117 TYR A C 1
ATOM 902 O O . TYR A 1 117 ? 7.839 2.750 2.201 1.00 90.06 117 TYR A O 1
ATOM 910 N N . LYS A 1 118 ? 6.953 4.316 0.849 1.00 92.94 118 LYS A N 1
ATOM 911 C CA . LYS A 1 118 ? 5.670 3.632 0.662 1.00 92.94 118 LYS A CA 1
ATOM 912 C C . LYS A 1 118 ? 5.864 2.223 0.096 1.00 92.94 118 LYS A C 1
ATOM 914 O O . LYS A 1 118 ? 5.347 1.258 0.649 1.00 92.94 118 LYS A O 1
ATOM 919 N N . LEU A 1 119 ? 6.647 2.088 -0.973 1.00 93.25 119 LEU A N 1
ATOM 920 C CA . LEU A 1 119 ? 6.898 0.791 -1.600 1.00 93.25 119 LEU A CA 1
ATOM 921 C C . LEU A 1 119 ? 7.695 -0.151 -0.690 1.00 93.25 119 LEU A C 1
ATOM 923 O O . LEU A 1 119 ? 7.447 -1.352 -0.704 1.00 93.25 119 LEU A O 1
ATOM 927 N N . TRP A 1 120 ? 8.611 0.366 0.134 1.00 92.88 120 TRP A N 1
ATOM 928 C CA . TRP A 1 120 ? 9.282 -0.433 1.160 1.00 92.88 120 TRP A CA 1
ATOM 929 C C . TRP A 1 120 ? 8.290 -1.031 2.164 1.00 92.88 120 TRP A C 1
ATOM 931 O O . TRP A 1 120 ? 8.378 -2.224 2.464 1.00 92.88 120 TRP A O 1
ATOM 941 N N . MET A 1 121 ? 7.337 -0.231 2.650 1.00 90.69 121 MET A N 1
ATOM 942 C CA . MET A 1 121 ? 6.293 -0.703 3.563 1.00 90.69 121 MET A CA 1
ATOM 943 C C . MET A 1 121 ? 5.422 -1.774 2.900 1.00 90.69 121 MET A C 1
ATOM 945 O O . MET A 1 121 ? 5.304 -2.872 3.435 1.00 90.69 121 MET A O 1
ATOM 949 N N . GLU A 1 122 ? 4.943 -1.530 1.677 1.00 91.25 122 GLU A N 1
ATOM 950 C CA . GLU A 1 122 ? 4.138 -2.507 0.929 1.00 91.25 122 GLU A CA 1
ATOM 951 C C . GLU A 1 122 ? 4.884 -3.831 0.673 1.00 91.25 122 GLU A C 1
ATOM 953 O O . GLU A 1 122 ? 4.295 -4.913 0.754 1.00 91.25 122 GLU A O 1
ATOM 958 N N . LEU A 1 123 ? 6.188 -3.779 0.373 1.00 90.62 123 LEU A N 1
ATOM 959 C CA . LEU A 1 123 ? 7.005 -4.983 0.205 1.00 90.62 123 LEU A CA 1
ATOM 960 C C . LEU A 1 123 ? 7.194 -5.730 1.527 1.00 90.62 123 LEU A C 1
ATOM 962 O O . LEU A 1 123 ? 7.139 -6.959 1.541 1.00 90.62 123 LEU A O 1
ATOM 966 N N . LYS A 1 124 ? 7.412 -5.011 2.632 1.00 89.12 124 LYS A N 1
ATOM 967 C CA . LYS A 1 124 ? 7.545 -5.604 3.966 1.00 89.12 124 LYS A CA 1
ATOM 968 C C . LYS A 1 124 ? 6.252 -6.303 4.384 1.00 89.12 124 LYS A C 1
ATOM 970 O O . LYS A 1 124 ? 6.322 -7.440 4.848 1.00 89.12 124 LYS A O 1
ATOM 975 N N . ASP A 1 125 ? 5.108 -5.668 4.153 1.00 87.25 125 ASP A N 1
ATOM 976 C CA . ASP A 1 125 ? 3.791 -6.236 4.447 1.00 87.25 125 ASP A CA 1
ATOM 977 C C . ASP A 1 125 ? 3.482 -7.423 3.529 1.00 87.25 125 ASP A C 1
ATOM 979 O O . ASP A 1 125 ? 2.916 -8.419 3.961 1.00 87.25 125 ASP A O 1
ATOM 983 N N . SER A 1 126 ? 3.925 -7.388 2.271 1.00 85.44 126 SER A N 1
ATOM 984 C CA . SER A 1 126 ? 3.805 -8.541 1.371 1.00 85.44 126 SER A CA 1
ATOM 985 C C . SER A 1 126 ? 4.681 -9.717 1.820 1.00 85.44 126 SER A C 1
ATOM 987 O O . SER A 1 126 ? 4.247 -10.865 1.771 1.00 85.44 126 SER A O 1
ATOM 989 N N . HIS A 1 127 ? 5.917 -9.445 2.249 1.00 85.69 127 HIS A N 1
ATOM 990 C CA . HIS A 1 127 ? 6.883 -10.462 2.678 1.00 85.69 127 HIS A CA 1
ATOM 991 C C . HIS A 1 127 ? 6.488 -11.113 4.005 1.00 85.69 127 HIS A C 1
ATOM 993 O O . HIS A 1 127 ? 6.624 -12.322 4.191 1.00 85.69 127 HIS A O 1
ATOM 999 N N . THR A 1 128 ? 6.028 -10.293 4.944 1.00 83.25 128 THR A N 1
ATOM 1000 C CA . THR A 1 128 ? 5.593 -10.713 6.269 1.00 83.25 128 THR A CA 1
ATOM 1001 C C . THR A 1 128 ? 4.226 -10.086 6.522 1.00 83.25 128 THR A C 1
ATOM 1003 O O . THR A 1 128 ? 4.158 -9.036 7.165 1.00 83.25 128 THR A O 1
ATOM 1006 N N . PRO A 1 129 ? 3.145 -10.717 6.022 1.00 75.44 129 PRO A N 1
ATOM 1007 C CA . PRO A 1 129 ? 1.799 -10.207 6.215 1.00 75.44 129 PRO A CA 1
ATOM 1008 C C . PRO A 1 129 ? 1.510 -9.980 7.692 1.00 75.44 129 PRO A C 1
ATOM 1010 O O . PRO A 1 129 ? 1.885 -10.826 8.519 1.00 75.44 129 PRO A O 1
ATOM 1013 N N . PRO A 1 130 ? 0.845 -8.867 8.047 1.00 70.50 130 PRO A N 1
ATOM 1014 C CA . PRO A 1 130 ? 0.406 -8.676 9.410 1.00 70.50 130 PRO A CA 1
ATOM 1015 C C . PRO A 1 130 ? -0.472 -9.860 9.838 1.00 70.50 130 PRO A C 1
ATOM 1017 O O . PRO A 1 130 ? -1.199 -10.439 9.020 1.00 70.50 130 PRO A O 1
ATOM 1020 N N . PRO A 1 131 ? -0.394 -10.269 11.113 1.00 72.44 131 PRO A N 1
ATOM 1021 C CA . PRO A 1 131 ? -1.214 -11.358 11.607 1.00 72.44 131 PRO A CA 1
ATOM 1022 C C . PRO A 1 131 ? -2.689 -11.009 11.409 1.00 72.44 131 PRO A C 1
ATOM 1024 O O . PRO A 1 131 ? -3.132 -9.925 11.785 1.00 72.44 131 PRO A O 1
ATOM 1027 N N . LEU A 1 132 ? -3.456 -11.944 10.844 1.00 76.50 132 LEU A N 1
ATOM 1028 C CA . LEU A 1 132 ? -4.899 -11.768 10.727 1.00 76.50 132 LEU A CA 1
ATOM 1029 C C . LEU A 1 132 ? -5.498 -11.512 12.120 1.00 76.50 132 LEU A C 1
ATOM 1031 O O . LEU A 1 132 ? -5.157 -12.240 13.062 1.00 76.50 132 LEU A O 1
ATOM 1035 N N . PRO A 1 133 ? -6.417 -10.541 12.265 1.00 79.06 133 PRO A N 1
ATOM 1036 C CA . PRO A 1 133 ? -7.042 -10.281 13.550 1.00 79.06 133 PRO A CA 1
ATOM 1037 C C . PRO A 1 133 ? -7.781 -11.526 14.062 1.00 79.06 133 PRO A C 1
ATOM 1039 O O . PRO A 1 133 ? -8.508 -12.207 13.324 1.00 79.06 133 PRO A O 1
ATOM 1042 N N . SER A 1 134 ? -7.619 -11.818 15.353 1.00 82.25 134 SER A N 1
ATOM 1043 C CA . SER A 1 134 ? -8.366 -12.877 16.043 1.00 82.25 134 SER A CA 1
ATOM 1044 C C . SER A 1 134 ? -9.881 -12.643 15.955 1.00 82.25 134 SER A C 1
ATOM 1046 O O . SER A 1 134 ? -10.340 -11.553 15.622 1.00 82.25 134 SER A O 1
ATOM 1048 N N . SER A 1 135 ? -10.702 -13.659 16.247 1.00 84.50 135 SER A N 1
ATOM 1049 C CA . SER A 1 135 ? -12.168 -13.493 16.271 1.00 84.50 135 SER A CA 1
ATOM 1050 C C . SER A 1 135 ? -12.613 -12.379 17.220 1.00 84.50 135 SER A C 1
ATOM 1052 O O . SER A 1 135 ? -13.458 -11.575 16.841 1.00 84.50 135 SER A O 1
ATOM 1054 N N . LEU A 1 136 ? -11.993 -12.299 18.401 1.00 86.19 136 LEU A N 1
ATOM 1055 C CA . LEU A 1 136 ? -12.244 -11.242 19.376 1.00 86.19 136 LEU A CA 1
ATOM 1056 C C . LEU A 1 136 ? -11.852 -9.868 18.822 1.00 86.19 136 LEU A C 1
ATOM 1058 O O . LEU A 1 136 ? -12.648 -8.938 18.878 1.00 86.19 136 LEU A O 1
ATOM 1062 N N . GLN A 1 137 ? -10.664 -9.748 18.222 1.00 81.62 137 GLN A N 1
ATOM 1063 C CA . GLN A 1 137 ? -10.244 -8.489 17.602 1.00 81.62 137 GLN A CA 1
ATOM 1064 C C . GLN A 1 137 ? -11.184 -8.082 16.466 1.00 81.62 137 GLN A C 1
ATOM 1066 O O . GLN A 1 137 ? -11.534 -6.915 16.370 1.00 81.62 137 GLN A O 1
ATOM 1071 N N . ARG A 1 138 ? -11.655 -9.022 15.636 1.00 83.31 138 ARG A N 1
ATOM 1072 C CA . ARG A 1 138 ? -12.637 -8.732 14.576 1.00 83.31 138 ARG A CA 1
ATOM 1073 C C . ARG A 1 138 ? -13.961 -8.215 15.130 1.00 83.31 138 ARG A C 1
ATOM 1075 O O . ARG A 1 138 ? -14.530 -7.293 14.556 1.00 83.31 138 ARG A O 1
ATOM 1082 N N . GLU A 1 139 ? -14.437 -8.781 16.234 1.00 86.69 139 GLU A N 1
ATOM 1083 C CA . GLU A 1 139 ? -15.630 -8.284 16.923 1.00 86.69 139 GLU A CA 1
ATOM 1084 C C . GLU A 1 139 ? -15.409 -6.865 17.460 1.00 86.69 139 GLU A C 1
ATOM 1086 O O . GLU A 1 139 ? -16.207 -5.974 17.183 1.00 86.69 139 GLU A O 1
ATOM 1091 N N . GLN A 1 140 ? -14.287 -6.624 18.142 1.00 83.38 140 GLN A N 1
ATOM 1092 C CA . GLN A 1 140 ? -13.924 -5.301 18.656 1.00 83.38 140 GLN A CA 1
ATOM 1093 C C . GLN A 1 140 ? -13.764 -4.259 17.536 1.00 83.38 140 GLN A C 1
ATOM 1095 O O . GLN A 1 140 ? -14.232 -3.134 17.683 1.00 83.38 140 GLN A O 1
ATOM 1100 N N . ILE A 1 141 ? -13.166 -4.630 16.398 1.00 83.50 141 ILE A N 1
ATOM 1101 C CA . ILE A 1 141 ? -13.069 -3.783 15.198 1.00 83.50 141 ILE A CA 1
ATOM 1102 C C . ILE A 1 141 ? -14.469 -3.422 14.688 1.00 83.50 141 ILE A C 1
ATOM 1104 O O . ILE A 1 141 ? -14.736 -2.253 14.420 1.00 83.50 141 ILE A O 1
ATOM 1108 N N . GLY A 1 142 ? -15.379 -4.397 14.598 1.00 81.25 142 GLY A N 1
ATOM 1109 C CA . GLY A 1 142 ? -16.762 -4.149 14.182 1.00 81.25 142 GLY A CA 1
ATOM 1110 C C . GLY A 1 142 ? -17.526 -3.236 15.146 1.00 81.25 142 GLY A C 1
ATOM 1111 O O . GLY A 1 142 ? -18.265 -2.354 14.708 1.00 81.25 142 GLY A O 1
ATOM 1112 N N . LEU A 1 143 ? -17.322 -3.408 16.456 1.00 87.81 143 LEU A N 1
ATOM 1113 C CA . LEU A 1 143 ? -17.894 -2.530 17.481 1.00 87.81 143 LEU A CA 1
ATOM 1114 C C . LEU A 1 143 ? -17.347 -1.107 17.369 1.00 87.81 143 LEU A C 1
ATOM 1116 O O . LEU A 1 143 ? -18.124 -0.155 17.427 1.00 87.81 143 LEU A O 1
ATOM 1120 N N . TYR A 1 144 ? -16.034 -0.967 17.179 1.00 85.88 144 TYR A N 1
ATOM 1121 C CA . TYR A 1 144 ? -15.394 0.331 17.011 1.00 85.88 144 TYR A CA 1
ATOM 1122 C C . TYR A 1 144 ? -15.904 1.049 15.765 1.00 85.88 144 TYR A C 1
ATOM 1124 O O . TYR A 1 144 ? -16.318 2.191 15.893 1.00 85.88 144 TYR A O 1
ATOM 1132 N N . ALA A 1 145 ? -15.971 0.376 14.610 1.00 84.50 145 ALA A N 1
ATOM 1133 C CA . ALA A 1 145 ? -16.460 0.972 13.365 1.00 84.50 145 ALA A CA 1
ATOM 1134 C C . ALA A 1 145 ? -17.879 1.549 13.518 1.00 84.50 145 ALA A C 1
ATOM 1136 O O . ALA A 1 145 ? -18.128 2.713 13.205 1.00 84.50 145 ALA A O 1
ATOM 1137 N N . LYS A 1 146 ? -18.794 0.770 14.106 1.00 85.00 146 LYS A N 1
ATOM 1138 C CA . LYS A 1 146 ? -20.172 1.216 14.347 1.00 85.00 146 LYS A CA 1
ATOM 1139 C C . LYS A 1 146 ? -20.251 2.373 15.351 1.00 85.00 146 LYS A C 1
ATOM 1141 O O . LYS A 1 146 ? -21.056 3.282 15.180 1.00 85.00 146 LYS A O 1
ATOM 1146 N N . ALA A 1 147 ? -19.451 2.333 16.415 1.00 85.75 147 ALA A N 1
ATOM 1147 C CA . ALA A 1 147 ? -19.427 3.397 17.419 1.00 85.75 147 ALA A CA 1
ATOM 1148 C C . ALA A 1 147 ? -18.775 4.683 16.882 1.00 85.75 147 ALA A C 1
ATOM 1150 O O . ALA A 1 147 ? -19.217 5.778 17.220 1.00 85.75 147 ALA A O 1
ATOM 1151 N N . SER A 1 148 ? -17.758 4.561 16.023 1.00 82.81 148 SER A N 1
ATOM 1152 C CA . SER A 1 148 ? -17.097 5.705 15.396 1.00 82.81 148 SER A CA 1
ATOM 1153 C C . SER A 1 148 ? -18.019 6.452 14.441 1.00 82.81 148 SER A C 1
ATOM 1155 O O . SER A 1 148 ? -18.027 7.676 14.476 1.00 82.81 148 SER A O 1
ATOM 1157 N N . GLU A 1 149 ? -18.839 5.743 13.656 1.00 84.19 149 GLU A N 1
ATOM 1158 C CA . GLU A 1 149 ? -19.853 6.368 12.790 1.00 84.19 149 GLU A CA 1
ATOM 1159 C C . GLU A 1 149 ? -20.806 7.245 13.604 1.00 84.19 149 GLU A C 1
ATOM 1161 O O . GLU A 1 149 ? -21.016 8.407 13.276 1.00 84.19 149 GLU A O 1
ATOM 1166 N N . GLN A 1 150 ? -21.309 6.722 14.724 1.00 86.44 150 GLN A N 1
ATOM 1167 C CA . GLN A 1 150 ? -22.217 7.466 15.598 1.00 86.44 150 GLN A CA 1
ATOM 1168 C C . GLN A 1 150 ? -21.564 8.721 16.181 1.00 86.44 150 GLN A C 1
ATOM 1170 O O . GLN A 1 150 ? -22.199 9.769 16.228 1.00 86.44 150 GLN A O 1
ATOM 1175 N N . VAL A 1 151 ? -20.301 8.625 16.607 1.00 86.81 151 VAL A N 1
ATOM 1176 C CA . VAL A 1 151 ? -19.548 9.777 17.120 1.00 86.81 151 VAL A CA 1
ATOM 1177 C C . VAL A 1 151 ? -19.351 10.838 16.044 1.00 86.81 151 VAL A C 1
ATOM 1179 O O . VAL A 1 151 ? -19.530 12.020 16.331 1.00 86.81 151 VAL A O 1
ATOM 1182 N N . ILE A 1 152 ? -18.990 10.430 14.827 1.00 80.88 152 ILE A N 1
ATOM 1183 C CA . ILE A 1 152 ? -18.774 11.352 13.712 1.00 80.88 152 ILE A CA 1
ATOM 1184 C C . ILE A 1 152 ? -20.094 12.042 13.349 1.00 80.88 152 ILE A C 1
ATOM 1186 O O . ILE A 1 152 ? -20.141 13.269 13.335 1.00 80.88 152 ILE A O 1
ATOM 1190 N N . ASP A 1 153 ? -21.174 11.284 13.152 1.00 84.12 153 ASP A N 1
ATOM 1191 C CA . ASP A 1 153 ? -22.493 11.830 12.807 1.00 84.12 153 ASP A CA 1
ATOM 1192 C C . ASP A 1 153 ? -23.020 12.792 13.883 1.00 84.12 153 ASP A C 1
ATOM 1194 O O . ASP A 1 153 ? -23.571 13.847 13.566 1.00 84.12 153 ASP A O 1
ATOM 1198 N N . GLU A 1 154 ? -22.832 12.463 15.165 1.00 87.62 154 GLU A N 1
ATOM 1199 C CA . GLU A 1 154 ? -23.249 13.323 16.273 1.00 87.62 154 GLU A CA 1
ATOM 1200 C C . GLU A 1 154 ? -22.470 14.643 16.288 1.00 87.62 154 GLU A C 1
ATOM 1202 O O . GLU A 1 154 ? -23.076 15.705 16.438 1.00 87.62 154 GLU A O 1
ATOM 1207 N N . VAL A 1 155 ? -21.144 14.607 16.122 1.00 84.31 155 VAL A N 1
ATOM 1208 C CA . VAL A 1 155 ? -20.316 15.823 16.136 1.00 84.31 155 VAL A CA 1
ATOM 1209 C C . VAL A 1 155 ? -20.599 16.689 14.908 1.00 84.31 155 VAL A C 1
ATOM 1211 O O . VAL A 1 155 ? -20.823 17.889 15.061 1.00 84.31 155 VAL A O 1
ATOM 1214 N N . LEU A 1 156 ? -20.693 16.091 13.717 1.00 83.56 156 LEU A N 1
ATOM 1215 C CA . LEU A 1 156 ? -21.048 16.810 12.489 1.00 83.56 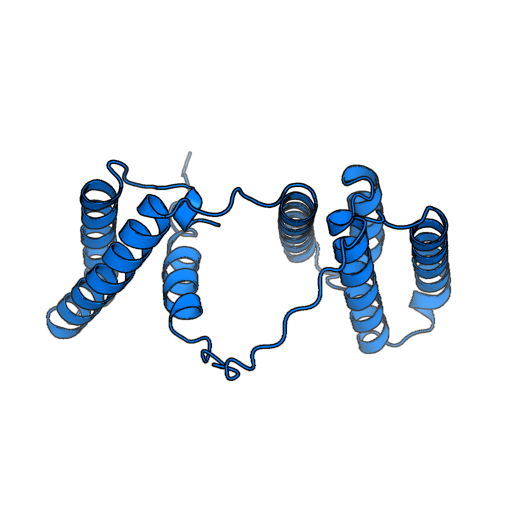156 LEU A CA 1
ATOM 1216 C C . LEU A 1 156 ? -22.457 17.420 12.553 1.00 83.56 156 LEU A C 1
ATOM 1218 O O . LEU A 1 156 ? -22.698 18.479 11.980 1.00 83.56 156 LEU A O 1
ATOM 1222 N N . GLY A 1 157 ? -23.392 16.774 13.255 1.00 86.75 157 GLY A N 1
ATOM 1223 C CA . GLY A 1 157 ? -24.757 17.268 13.438 1.00 86.75 157 GLY A CA 1
ATOM 1224 C C . GLY A 1 157 ? -24.940 18.299 14.558 1.00 86.75 157 GLY A C 1
ATOM 1225 O O . GLY A 1 157 ? -26.022 18.878 14.656 1.00 86.75 157 GLY A O 1
ATOM 1226 N N . SER A 1 158 ? -23.937 18.515 15.418 1.00 83.25 158 SER A N 1
ATOM 1227 C CA . SER A 1 158 ? -24.069 19.341 16.634 1.00 83.25 158 SER A CA 1
ATOM 1228 C C . SER A 1 158 ? -23.061 20.483 16.765 1.00 83.25 158 SER A C 1
ATOM 1230 O O . SER A 1 158 ? -23.305 21.411 17.537 1.00 83.25 158 SER A O 1
ATOM 1232 N N . VAL A 1 159 ? -21.958 20.447 16.020 1.00 83.94 159 VAL A N 1
ATOM 1233 C CA . VAL A 1 159 ? -20.912 21.475 16.026 1.00 83.94 159 VAL A CA 1
ATOM 1234 C C . VAL A 1 159 ? -20.841 22.073 14.629 1.00 83.94 159 VAL A C 1
ATOM 1236 O O . VAL A 1 159 ? -20.766 21.327 13.665 1.00 83.94 159 VAL A O 1
ATOM 1239 N N . GLU A 1 160 ? -20.892 23.398 14.493 1.00 81.12 160 GLU A N 1
ATOM 1240 C CA . GLU A 1 160 ? -20.843 24.060 13.175 1.00 81.12 160 GLU A CA 1
ATOM 1241 C C . GLU A 1 160 ? -19.411 24.380 12.718 1.00 81.12 160 GLU A C 1
ATOM 1243 O O . GLU A 1 160 ? -19.148 24.458 11.522 1.00 81.12 160 GLU A O 1
ATOM 1248 N N . ASP A 1 161 ? -18.492 24.576 13.665 1.00 88.50 161 ASP A N 1
ATOM 1249 C CA . ASP A 1 161 ? -17.100 24.922 13.387 1.00 88.50 161 ASP A CA 1
ATOM 1250 C C . ASP A 1 161 ? -16.273 23.675 13.042 1.00 88.50 161 ASP A C 1
ATOM 1252 O O . ASP A 1 161 ? -16.199 22.730 13.826 1.00 88.50 161 ASP A O 1
ATOM 1256 N N . GLU A 1 162 ? -15.645 23.683 11.868 1.00 77.06 162 GLU A N 1
ATOM 1257 C CA . GLU A 1 162 ? -14.910 22.542 11.307 1.00 77.06 162 GLU A CA 1
ATOM 1258 C C . GLU A 1 162 ? -13.674 22.165 12.146 1.00 77.06 162 GLU A C 1
ATOM 1260 O O . GLU A 1 162 ? -13.406 20.987 12.385 1.00 77.06 162 GLU A O 1
ATOM 1265 N N . GLU A 1 163 ? -12.949 23.152 12.682 1.00 80.50 163 GLU A N 1
ATOM 1266 C CA . GLU A 1 163 ? -11.767 22.905 13.518 1.00 80.50 163 GLU A CA 1
ATOM 1267 C C . GLU A 1 163 ? -12.160 22.267 14.866 1.00 80.50 163 GLU A C 1
ATOM 1269 O O . GLU A 1 163 ? -11.515 21.324 15.348 1.00 80.50 163 GLU A O 1
ATOM 1274 N N . GLN A 1 164 ? -13.271 22.722 15.454 1.00 79.62 164 GLN A N 1
ATOM 1275 C CA . GLN A 1 164 ? -13.860 22.117 16.649 1.00 79.62 164 GLN A CA 1
ATOM 1276 C C . GLN A 1 164 ? -14.452 20.733 16.380 1.00 79.62 164 GLN A C 1
ATOM 1278 O O . GLN A 1 164 ? -14.278 19.845 17.218 1.00 79.62 164 GLN A O 1
ATOM 1283 N N . GLN A 1 165 ? -15.108 20.517 15.235 1.00 79.44 165 GLN A N 1
ATOM 1284 C CA . GLN A 1 165 ? -15.580 19.194 14.822 1.00 79.44 165 GLN A CA 1
ATOM 1285 C C . GLN A 1 165 ? -14.417 18.201 14.785 1.00 79.44 165 GLN A C 1
ATOM 1287 O O . GLN A 1 165 ? -14.500 17.133 15.391 1.00 79.44 165 GLN A O 1
ATOM 1292 N N . HIS A 1 166 ? -13.314 18.567 14.127 1.00 75.88 166 HIS A N 1
ATOM 1293 C CA . HIS A 1 166 ? -12.149 17.695 13.975 1.00 75.88 166 HIS A CA 1
ATOM 1294 C C . HIS A 1 166 ? -11.540 17.327 15.331 1.00 75.88 166 HIS A C 1
ATOM 1296 O O . HIS A 1 166 ? -11.331 16.147 15.617 1.00 75.88 166 HIS A O 1
ATOM 1302 N N . SER A 1 167 ? -11.339 18.326 16.194 1.00 80.31 167 SER A N 1
ATOM 1303 C CA . SER A 1 167 ? -10.771 18.124 17.530 1.00 80.31 167 SER A CA 1
ATOM 1304 C C . SER A 1 167 ? -11.656 17.227 18.408 1.00 80.31 167 SER A C 1
ATOM 1306 O O . SER A 1 167 ? -11.164 16.317 19.075 1.00 80.31 167 SER A O 1
ATOM 1308 N N . LEU A 1 168 ? -12.978 17.440 18.383 1.00 83.00 168 LEU A N 1
ATOM 1309 C CA . LEU A 1 168 ? -13.935 16.648 19.164 1.00 83.00 168 LEU A CA 1
ATOM 1310 C C . LEU A 1 168 ? -14.092 15.220 18.640 1.00 83.00 168 LEU A C 1
ATOM 1312 O O . LEU A 1 168 ? -14.231 14.289 19.437 1.00 83.00 168 LEU A O 1
ATOM 1316 N N . ILE A 1 169 ? -14.069 15.030 17.318 1.00 82.50 169 ILE A N 1
ATOM 1317 C CA . ILE A 1 169 ? -14.066 13.695 16.713 1.00 82.50 169 ILE A CA 1
ATOM 1318 C C . ILE A 1 169 ? -12.812 12.945 17.160 1.00 82.50 169 ILE A C 1
ATOM 1320 O O . ILE A 1 169 ? -12.923 11.817 17.637 1.00 82.50 169 ILE A O 1
ATOM 1324 N N . GLU A 1 170 ? -11.631 13.559 17.077 1.00 84.31 170 GLU A N 1
ATOM 1325 C CA . GLU A 1 170 ? -10.378 12.918 17.482 1.00 84.31 170 GLU A CA 1
ATOM 1326 C C . GLU A 1 170 ? -10.397 12.498 18.958 1.00 84.31 170 GLU A C 1
ATOM 1328 O O . GLU A 1 170 ? -10.108 11.339 19.280 1.00 84.31 170 GLU A O 1
ATOM 1333 N N . GLU A 1 171 ? -10.803 13.408 19.846 1.00 86.19 171 GLU A N 1
ATOM 1334 C CA . GLU A 1 171 ? -10.901 13.148 21.282 1.00 86.19 171 GLU A CA 1
ATOM 1335 C C . GLU A 1 171 ? -11.838 11.965 21.571 1.00 86.19 171 GLU A C 1
ATOM 1337 O O . GLU A 1 171 ? -11.469 11.011 22.268 1.00 86.19 171 GLU A O 1
ATOM 1342 N N . ARG A 1 172 ? -13.043 11.981 20.988 1.00 87.38 172 ARG A N 1
ATOM 1343 C CA . ARG A 1 172 ? -14.046 10.931 21.206 1.00 87.38 172 ARG A CA 1
ATOM 1344 C C . ARG A 1 172 ? -13.622 9.594 20.601 1.00 87.38 172 ARG A C 1
ATOM 1346 O O . ARG A 1 172 ? -13.815 8.555 21.234 1.00 87.38 172 ARG A O 1
ATOM 1353 N N . LEU A 1 173 ? -13.004 9.589 19.419 1.00 86.50 173 LEU A N 1
ATOM 1354 C CA . LEU A 1 173 ? -12.477 8.369 18.803 1.00 86.50 173 LEU A CA 1
ATOM 1355 C C . LEU A 1 173 ? -11.307 7.784 19.605 1.00 86.50 173 LEU A C 1
ATOM 1357 O O . LEU A 1 173 ? -11.201 6.562 19.721 1.00 86.50 173 LEU A O 1
ATOM 1361 N N . SER A 1 174 ? -10.444 8.622 20.184 1.00 83.19 174 SER A N 1
ATOM 1362 C CA . SER A 1 174 ? -9.373 8.175 21.085 1.00 83.19 174 SER A CA 1
ATOM 1363 C C . SER A 1 174 ? -9.941 7.512 22.346 1.00 83.19 174 SER A C 1
ATOM 1365 O O . SER A 1 174 ? -9.549 6.395 22.707 1.00 83.19 174 SER A O 1
ATOM 1367 N N . ALA A 1 175 ? -10.955 8.130 22.962 1.00 89.38 175 ALA A N 1
ATOM 1368 C CA . ALA A 1 175 ? -11.654 7.555 24.108 1.00 89.38 175 ALA A CA 1
ATOM 1369 C C . ALA A 1 175 ? -12.319 6.206 23.767 1.00 89.38 175 ALA A C 1
ATOM 1371 O O . ALA A 1 175 ? -12.184 5.242 24.527 1.00 89.38 175 ALA A O 1
ATOM 1372 N N . LEU A 1 176 ? -12.966 6.102 22.599 1.00 87.38 176 LEU A N 1
ATOM 1373 C CA . LEU A 1 176 ? -13.554 4.851 22.109 1.00 87.38 176 LEU A CA 1
ATOM 1374 C C . LEU A 1 176 ? -12.506 3.753 21.898 1.00 87.38 176 LEU A C 1
ATOM 1376 O O . LEU A 1 176 ? -12.740 2.605 22.284 1.00 87.38 176 LEU A O 1
ATOM 1380 N N . ARG A 1 177 ? -11.336 4.083 21.333 1.00 86.94 177 ARG A N 1
ATOM 1381 C CA . ARG A 1 177 ? -10.238 3.117 21.154 1.00 86.94 177 ARG A CA 1
ATOM 1382 C C . ARG A 1 177 ? -9.781 2.556 22.498 1.00 86.94 177 ARG A C 1
ATOM 1384 O O . ARG A 1 177 ? -9.730 1.336 22.679 1.00 86.94 177 ARG A O 1
ATOM 1391 N N . LYS A 1 178 ? -9.566 3.437 23.476 1.00 87.69 178 LYS A N 1
ATOM 1392 C CA . LYS A 1 178 ? -9.195 3.049 24.841 1.00 87.69 178 LYS A CA 1
ATOM 1393 C C . LYS A 1 178 ? -10.256 2.172 25.504 1.00 87.69 178 LYS A C 1
ATOM 1395 O O . LYS A 1 178 ? -9.904 1.206 26.175 1.00 87.69 178 LYS A O 1
ATOM 1400 N N . GLN A 1 179 ? -11.536 2.472 25.295 1.00 88.88 179 GLN A N 1
ATOM 1401 C CA . GLN A 1 179 ? -12.644 1.699 25.854 1.00 88.88 179 GLN A CA 1
ATOM 1402 C C . GLN A 1 179 ? -12.755 0.295 25.243 1.00 88.88 179 GLN A C 1
ATOM 1404 O O . GLN A 1 179 ? -12.944 -0.675 25.974 1.00 88.88 179 GLN A O 1
ATOM 1409 N N . ILE A 1 180 ? -12.659 0.179 23.917 1.00 85.06 180 ILE A N 1
ATOM 1410 C CA . ILE A 1 180 ? -12.928 -1.075 23.198 1.00 85.06 180 ILE A CA 1
ATOM 1411 C C . ILE A 1 180 ? -11.705 -1.997 23.193 1.00 85.06 180 ILE A C 1
ATOM 1413 O O . ILE A 1 180 ? -11.845 -3.210 23.364 1.00 85.06 180 ILE A O 1
ATOM 1417 N N . PHE A 1 181 ? -10.509 -1.435 23.018 1.00 82.12 181 PHE A N 1
ATOM 1418 C CA . PHE A 1 181 ? -9.270 -2.199 22.855 1.00 82.12 181 PHE A CA 1
ATOM 1419 C C . PHE A 1 181 ? -8.355 -2.153 24.084 1.00 82.12 181 PHE A C 1
ATOM 1421 O O . PHE A 1 181 ? -7.355 -2.868 24.122 1.00 82.12 181 PHE A O 1
ATOM 1428 N N . GLY A 1 182 ? -8.665 -1.322 25.085 1.00 83.19 182 GLY A N 1
ATOM 1429 C CA . GLY A 1 182 ? -7.816 -1.123 26.265 1.00 83.19 182 GLY A CA 1
ATOM 1430 C C . GLY A 1 182 ? -6.561 -0.284 25.998 1.00 83.19 182 GLY A C 1
ATOM 1431 O O . GLY A 1 182 ? -5.708 -0.168 26.875 1.00 83.19 182 GLY A O 1
ATOM 1432 N N . MET A 1 183 ? -6.430 0.291 24.799 1.00 78.69 183 MET A N 1
ATOM 1433 C CA . MET A 1 183 ? -5.291 1.103 24.368 1.00 78.69 183 MET A CA 1
ATOM 1434 C C . MET A 1 183 ? -5.740 2.194 23.393 1.00 78.69 183 MET A C 1
ATOM 1436 O O . MET A 1 183 ? -6.689 1.997 22.639 1.00 78.69 183 MET A O 1
ATOM 1440 N N . GLU A 1 184 ? -5.061 3.340 23.415 1.00 69.25 184 GLU A N 1
ATOM 1441 C CA . GLU A 1 184 ? -5.417 4.518 22.603 1.00 69.25 184 GLU A CA 1
ATOM 1442 C C . GLU A 1 184 ? -5.070 4.333 21.115 1.00 69.25 184 GLU A C 1
ATOM 1444 O O . GLU A 1 184 ? -5.776 4.829 20.238 1.00 69.25 184 GLU A O 1
ATOM 1449 N N . GLU A 1 185 ? -4.035 3.546 20.812 1.00 70.00 185 GLU A N 1
ATOM 1450 C CA . GLU A 1 185 ? -3.569 3.279 19.445 1.00 70.00 185 GLU A CA 1
ATOM 1451 C C . GLU A 1 185 ? -3.335 1.778 19.224 1.00 70.00 185 GLU A C 1
ATOM 1453 O O . GLU A 1 185 ? -2.203 1.285 19.271 1.00 70.00 185 GLU A O 1
ATOM 1458 N N . PRO A 1 186 ? -4.408 0.999 19.016 1.00 65.56 186 PRO A N 1
ATOM 1459 C CA . PRO A 1 186 ? -4.278 -0.403 18.646 1.00 65.56 186 PRO A CA 1
ATOM 1460 C C . PRO A 1 186 ? -3.625 -0.532 17.263 1.00 65.56 186 PRO A C 1
ATOM 1462 O O . PRO A 1 186 ? -4.222 -0.196 16.245 1.00 65.56 186 PRO A O 1
ATOM 1465 N N . GLN A 1 187 ? -2.407 -1.078 17.217 1.00 64.25 187 GLN A N 1
ATOM 1466 C CA . GLN A 1 187 ? -1.614 -1.192 15.981 1.00 64.25 187 GLN A CA 1
ATOM 1467 C C . GLN A 1 187 ? -2.315 -1.961 14.852 1.00 64.25 187 GLN A C 1
ATOM 1469 O O . GLN A 1 187 ? -2.043 -1.712 13.688 1.00 64.25 187 GLN A O 1
ATOM 1474 N N . PHE A 1 188 ? -3.233 -2.874 15.175 1.00 65.44 188 PHE A N 1
ATOM 1475 C CA . PHE A 1 188 ? -4.003 -3.635 14.184 1.00 65.44 188 PHE A CA 1
ATOM 1476 C C . PHE A 1 188 ? -5.152 -2.840 13.539 1.00 65.44 188 PHE A C 1
ATOM 1478 O O . PHE A 1 188 ? -5.777 -3.349 12.617 1.00 65.44 188 PHE A O 1
ATOM 1485 N N . LEU A 1 189 ? -5.458 -1.629 14.021 1.00 61.69 189 LEU A N 1
ATOM 1486 C CA . LEU A 1 189 ? -6.319 -0.678 13.302 1.00 61.69 189 LEU A CA 1
ATOM 1487 C C . LEU A 1 189 ? -5.539 0.191 12.309 1.00 61.69 189 LEU A C 1
ATOM 1489 O O . LEU A 1 189 ? -6.154 0.878 11.500 1.00 61.69 189 LEU A O 1
ATOM 1493 N N . LEU A 1 190 ? -4.208 0.207 12.413 1.00 56.84 190 LEU A N 1
ATOM 1494 C CA . LEU A 1 190 ? -3.311 1.005 11.574 1.00 56.84 190 LEU A CA 1
ATOM 1495 C C . LEU A 1 190 ? -2.737 0.190 10.398 1.00 56.84 190 LEU A C 1
ATOM 1497 O O . LEU A 1 190 ? -1.867 0.684 9.687 1.00 56.84 190 LEU A O 1
ATOM 1501 N N . GLN A 1 191 ? -3.179 -1.063 10.249 1.00 51.66 191 GLN A N 1
ATOM 1502 C CA . GLN A 1 191 ? -2.816 -1.996 9.175 1.00 51.66 191 GLN A CA 1
ATOM 1503 C C . GLN A 1 191 ? -3.827 -1.910 8.036 1.00 51.66 191 GLN A C 1
ATOM 1505 O O . GLN A 1 191 ? -3.397 -2.061 6.874 1.00 51.66 191 GLN A O 1
#